Protein AF-A0A4R5L070-F1 (afdb_monomer)

Sequence (271 aa):
MNRILLLMAILFCLSATSIYAAADDVRIMELPQSDREQMQVVWSKLGTDGSALMVEFKTHSNFKTHDSRLFKYDTITGTLIFNHSNFLAATDKSRKTALKSFMEELHKSKVSESTQQSITNTLRRTSTDLSAALDPIVTDSDETYIYLALRILSPYLDVIRLILGIAAIIIVLFLVMRTVLDLVYLGLPFARELMEVRSQQNGKFRFVSSTAVNSMKESETSIGSANYKNVYVLYFRRIVLRYIILSICLGYLALDGIGQIIKWLLNTYFY

Structure (mmCIF, N/CA/C/O backbone):
data_AF-A0A4R5L070-F1
#
_entry.id   AF-A0A4R5L070-F1
#
loop_
_atom_site.group_PDB
_atom_site.id
_atom_site.type_symbol
_atom_site.label_atom_id
_atom_site.label_alt_id
_atom_site.label_comp_id
_atom_site.label_asym_id
_atom_site.label_entity_id
_atom_site.label_seq_id
_atom_site.pdbx_PDB_ins_code
_atom_site.Cartn_x
_atom_site.Cartn_y
_atom_site.Cartn_z
_atom_site.occupancy
_atom_site.B_iso_or_equiv
_atom_site.auth_seq_id
_atom_site.auth_comp_id
_atom_site.auth_asym_id
_atom_site.auth_atom_id
_atom_site.pdbx_PDB_model_num
ATOM 1 N N . MET A 1 1 ? 16.908 -52.960 -11.940 1.00 54.97 1 MET A N 1
ATOM 2 C CA . MET A 1 1 ? 16.105 -51.757 -11.623 1.00 54.97 1 MET A CA 1
ATOM 3 C C . MET A 1 1 ? 16.948 -50.495 -11.379 1.00 54.97 1 MET A C 1
ATOM 5 O O . MET A 1 1 ? 16.542 -49.438 -11.830 1.00 54.97 1 MET A O 1
ATOM 9 N N . ASN A 1 2 ? 18.156 -50.580 -10.797 1.00 51.72 2 ASN A N 1
ATOM 10 C CA . ASN A 1 2 ? 18.987 -49.392 -10.495 1.00 51.72 2 ASN A CA 1
ATOM 11 C C . ASN A 1 2 ? 19.708 -48.713 -11.679 1.00 51.72 2 ASN A C 1
ATOM 13 O O . ASN A 1 2 ? 20.140 -47.576 -11.540 1.00 51.72 2 ASN A O 1
ATOM 17 N N . ARG A 1 3 ? 19.845 -49.356 -12.849 1.00 51.00 3 ARG A N 1
ATOM 18 C CA . ARG A 1 3 ? 20.546 -48.745 -14.002 1.00 51.00 3 ARG A CA 1
ATOM 19 C C . ARG A 1 3 ? 19.678 -47.782 -14.821 1.00 51.00 3 ARG A C 1
ATOM 21 O O . ARG A 1 3 ? 20.211 -46.854 -15.411 1.00 51.00 3 ARG A O 1
ATOM 28 N N . ILE A 1 4 ? 18.356 -47.963 -14.807 1.00 61.34 4 ILE A N 1
ATOM 29 C CA . ILE A 1 4 ? 17.404 -47.084 -15.512 1.00 61.34 4 ILE A CA 1
ATOM 30 C C . ILE A 1 4 ? 17.169 -45.796 -14.710 1.00 61.34 4 ILE A C 1
ATOM 32 O O . ILE A 1 4 ? 17.095 -44.715 -15.285 1.00 61.34 4 ILE A O 1
ATOM 36 N N . LEU A 1 5 ? 17.155 -45.891 -13.376 1.00 54.78 5 LEU A N 1
ATOM 37 C CA . LEU A 1 5 ? 16.991 -44.734 -12.493 1.00 54.78 5 LEU A CA 1
ATOM 38 C C . LEU A 1 5 ? 18.209 -43.791 -12.539 1.00 54.78 5 LEU A C 1
ATOM 40 O O . LEU A 1 5 ? 18.054 -42.576 -12.475 1.00 54.78 5 LEU A O 1
ATOM 44 N N . LEU A 1 6 ? 19.413 -44.340 -12.742 1.00 54.53 6 LEU A N 1
ATOM 45 C CA . LEU A 1 6 ? 20.643 -43.555 -12.890 1.00 54.53 6 LEU A CA 1
ATOM 46 C C . LEU A 1 6 ? 20.728 -42.846 -14.256 1.00 54.53 6 LEU A C 1
ATOM 48 O O . LEU A 1 6 ? 21.224 -41.728 -14.339 1.00 54.53 6 LEU A O 1
ATOM 52 N N . LEU A 1 7 ? 20.174 -43.452 -15.313 1.00 54.41 7 LEU A N 1
ATOM 53 C CA . LEU A 1 7 ? 20.074 -42.840 -16.644 1.00 54.41 7 LEU A CA 1
ATOM 54 C C . LEU A 1 7 ? 19.018 -41.721 -16.694 1.00 54.41 7 LEU A C 1
ATOM 56 O O . LEU A 1 7 ? 19.242 -40.707 -17.349 1.00 54.41 7 LEU A O 1
ATOM 60 N N . MET A 1 8 ? 17.919 -41.850 -15.942 1.00 53.34 8 MET A N 1
ATOM 61 C CA . MET A 1 8 ? 16.927 -40.777 -15.776 1.00 53.34 8 MET A CA 1
ATOM 62 C C . MET A 1 8 ? 17.442 -39.608 -14.925 1.00 53.34 8 MET A C 1
ATOM 64 O O . MET A 1 8 ? 17.161 -38.460 -15.257 1.00 53.34 8 MET A O 1
ATOM 68 N N . ALA A 1 9 ? 18.249 -39.862 -13.889 1.00 53.16 9 ALA A N 1
ATOM 69 C CA . ALA A 1 9 ? 18.868 -38.796 -13.096 1.00 53.16 9 ALA A CA 1
ATOM 70 C C . ALA A 1 9 ? 19.907 -37.988 -13.899 1.00 53.16 9 ALA A C 1
ATOM 72 O O . ALA A 1 9 ? 20.012 -36.778 -13.729 1.00 53.16 9 ALA A O 1
ATOM 73 N N . ILE A 1 10 ? 20.630 -38.627 -14.826 1.00 51.88 10 ILE A N 1
ATOM 74 C CA . ILE A 1 10 ? 21.567 -37.929 -15.721 1.00 51.88 10 ILE A CA 1
ATOM 75 C C . ILE A 1 10 ? 20.810 -37.142 -16.803 1.00 51.88 10 ILE A C 1
ATOM 77 O O . ILE A 1 10 ? 21.205 -36.019 -17.106 1.00 51.88 10 ILE A O 1
ATOM 81 N N . LEU A 1 11 ? 19.680 -37.653 -17.317 1.00 47.50 11 LEU A N 1
ATOM 82 C CA . LEU A 1 11 ? 18.831 -36.900 -18.253 1.00 47.50 11 LEU A CA 1
ATOM 83 C C . LEU A 1 11 ? 18.167 -35.669 -17.609 1.00 47.50 11 LEU A C 1
ATOM 85 O O . LEU A 1 11 ? 17.998 -34.659 -18.285 1.00 47.50 11 LEU A O 1
ATOM 89 N N . PHE A 1 12 ? 17.837 -35.719 -16.314 1.00 44.78 12 PHE A N 1
ATOM 90 C CA . PHE A 1 12 ? 17.268 -34.573 -15.589 1.00 44.78 12 PHE A CA 1
ATOM 91 C C . PHE A 1 12 ? 18.322 -33.531 -15.168 1.00 44.78 12 PHE A C 1
ATOM 93 O O . PHE A 1 12 ? 17.986 -32.375 -14.933 1.00 44.78 12 PHE A O 1
ATOM 100 N N . CYS A 1 13 ? 19.605 -33.905 -15.129 1.00 39.28 13 CYS A N 1
ATOM 101 C CA . CYS A 1 13 ? 20.719 -32.975 -14.902 1.00 39.28 13 CYS A CA 1
ATOM 102 C C . CYS A 1 13 ? 21.256 -32.332 -16.196 1.00 39.28 13 CYS A C 1
ATOM 104 O O . CYS A 1 13 ? 22.044 -31.390 -16.126 1.00 39.28 13 CYS A O 1
ATOM 106 N N . LEU A 1 14 ? 20.828 -32.801 -17.374 1.00 39.62 14 LEU A N 1
ATOM 107 C CA . LEU A 1 14 ? 21.235 -32.261 -18.679 1.00 39.62 14 LEU A CA 1
ATOM 108 C C . LEU A 1 14 ? 20.336 -31.123 -19.196 1.00 39.62 14 LEU A C 1
ATOM 110 O O . LEU A 1 14 ? 20.663 -30.522 -20.213 1.00 39.62 14 LEU A O 1
ATOM 114 N N . SER A 1 15 ? 19.266 -30.747 -18.484 1.00 41.50 15 SER A N 1
ATOM 115 C CA . SER A 1 15 ? 18.486 -29.532 -18.785 1.00 41.50 15 SER A CA 1
ATOM 116 C C . SER A 1 15 ? 19.003 -28.270 -18.078 1.00 41.50 15 SER A C 1
ATOM 118 O O . SER A 1 15 ? 18.328 -27.245 -18.084 1.00 41.50 15 SER A O 1
ATOM 120 N N . ALA A 1 16 ? 20.189 -28.324 -17.464 1.00 44.28 16 ALA A N 1
ATOM 121 C CA . ALA A 1 16 ? 20.792 -27.194 -16.753 1.00 44.28 16 ALA A CA 1
ATOM 122 C C . ALA A 1 16 ? 22.202 -26.843 -17.251 1.00 44.28 16 ALA A C 1
ATOM 124 O O . ALA A 1 16 ? 22.995 -26.253 -16.519 1.00 44.28 16 ALA A O 1
ATOM 125 N N . THR A 1 17 ? 22.531 -27.144 -18.510 1.00 37.78 17 THR A N 1
ATOM 126 C CA . THR A 1 17 ? 23.643 -26.449 -19.162 1.00 37.78 17 THR A CA 1
ATOM 127 C C . THR A 1 17 ? 23.147 -25.078 -19.606 1.00 37.78 17 THR A C 1
ATOM 129 O O . THR A 1 17 ? 22.732 -24.894 -20.749 1.00 37.78 17 THR A O 1
ATOM 132 N N . SER A 1 18 ? 23.203 -24.093 -18.707 1.00 39.50 18 SER A N 1
ATOM 133 C CA . SER A 1 18 ? 23.413 -22.714 -19.138 1.00 39.50 18 SER A CA 1
ATOM 134 C C . SER A 1 18 ? 24.776 -22.693 -19.819 1.00 39.50 18 SER A C 1
ATOM 136 O O . SER A 1 18 ? 25.822 -22.598 -19.174 1.00 39.50 18 SER A O 1
ATOM 138 N N . ILE A 1 19 ? 24.753 -22.904 -21.129 1.00 33.62 19 ILE A N 1
ATOM 139 C CA . ILE A 1 19 ? 25.879 -22.679 -22.013 1.00 33.62 19 ILE A CA 1
ATOM 140 C C . ILE A 1 19 ? 26.278 -21.215 -21.790 1.00 33.62 19 ILE A C 1
ATOM 142 O O . ILE A 1 19 ? 25.599 -20.301 -22.246 1.00 33.62 19 ILE A O 1
ATOM 146 N N . TYR A 1 20 ? 27.361 -20.988 -21.047 1.00 44.00 20 TYR A N 1
ATOM 147 C CA . TYR A 1 20 ? 28.117 -19.743 -21.126 1.00 44.00 20 TYR A CA 1
ATOM 148 C C . TYR A 1 20 ? 28.792 -19.736 -22.504 1.00 44.00 20 TYR A C 1
ATOM 150 O O . TYR A 1 20 ? 29.952 -20.110 -22.656 1.00 44.00 20 TYR A O 1
ATOM 158 N N . ALA A 1 21 ? 28.020 -19.379 -23.526 1.00 30.34 21 ALA A N 1
ATOM 159 C CA . ALA A 1 21 ? 28.510 -18.985 -24.836 1.00 30.34 21 ALA A CA 1
ATOM 160 C C . ALA A 1 21 ? 28.339 -17.471 -24.952 1.00 30.34 21 ALA A C 1
ATOM 162 O O . ALA A 1 21 ? 27.346 -16.946 -24.468 1.00 30.34 21 ALA A O 1
ATOM 163 N N . ALA A 1 22 ? 29.362 -16.835 -25.531 1.00 29.50 22 ALA A N 1
ATOM 164 C CA . ALA A 1 22 ? 29.450 -15.491 -26.110 1.00 29.50 22 ALA A CA 1
ATOM 165 C C . ALA A 1 22 ? 28.474 -14.416 -25.598 1.00 29.50 22 ALA A C 1
ATOM 167 O O . ALA A 1 22 ? 27.268 -14.586 -25.651 1.00 29.50 22 ALA A O 1
ATOM 168 N N . ALA A 1 23 ? 29.016 -13.265 -25.186 1.00 38.28 23 ALA A N 1
ATOM 169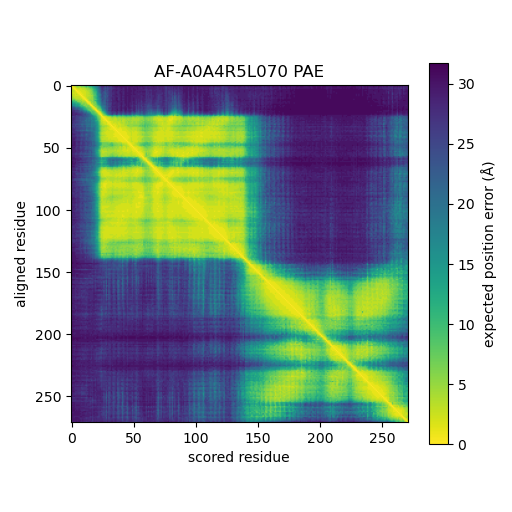 C CA . ALA A 1 23 ? 28.278 -12.053 -24.834 1.00 38.28 23 ALA A CA 1
ATOM 170 C C . ALA A 1 23 ? 27.136 -11.749 -25.824 1.00 38.28 23 ALA A C 1
ATOM 172 O O . ALA A 1 23 ? 27.344 -11.091 -26.841 1.00 38.28 23 ALA A O 1
ATOM 173 N N . ASP A 1 24 ? 25.943 -12.255 -25.514 1.00 46.72 24 ASP A N 1
ATOM 174 C CA . ASP A 1 24 ? 24.763 -12.067 -26.337 1.00 46.72 24 ASP A CA 1
ATOM 175 C C . ASP A 1 24 ? 24.180 -10.705 -25.972 1.00 46.72 24 ASP A C 1
ATOM 177 O O . ASP A 1 24 ? 23.739 -10.446 -24.846 1.00 46.72 24 ASP A O 1
ATOM 181 N N . ASP A 1 25 ? 24.262 -9.806 -26.939 1.00 73.31 25 ASP A N 1
ATOM 182 C CA . ASP A 1 25 ? 23.894 -8.399 -26.852 1.00 73.31 25 ASP A CA 1
ATOM 183 C C . ASP A 1 25 ? 22.371 -8.157 -26.766 1.00 73.31 25 ASP A C 1
ATOM 185 O O . ASP A 1 25 ? 21.861 -7.036 -26.710 1.00 73.31 25 ASP A O 1
ATOM 189 N N . VAL A 1 26 ? 21.614 -9.245 -26.744 1.00 79.19 26 VAL A N 1
ATOM 190 C CA . VAL A 1 26 ? 20.166 -9.253 -26.825 1.00 79.19 26 VAL A CA 1
ATOM 191 C C . VAL A 1 26 ? 19.605 -9.923 -25.574 1.00 79.19 26 VAL A C 1
ATOM 193 O O . VAL A 1 26 ? 20.075 -10.968 -25.126 1.00 79.19 26 VAL A O 1
ATOM 196 N N . ARG A 1 27 ? 18.590 -9.303 -24.968 1.00 86.25 27 ARG A N 1
ATOM 197 C CA . ARG A 1 27 ? 17.878 -9.840 -23.803 1.00 86.25 27 ARG A CA 1
ATOM 198 C C . ARG A 1 27 ? 16.489 -10.289 -24.216 1.00 86.25 27 ARG A C 1
ATOM 200 O O . ARG A 1 27 ? 15.688 -9.474 -24.661 1.00 86.25 27 ARG A O 1
ATOM 207 N N . ILE A 1 28 ? 16.211 -11.575 -24.045 1.00 85.75 28 ILE A N 1
ATOM 208 C CA . ILE A 1 28 ? 14.925 -12.191 -24.373 1.00 85.75 28 ILE A CA 1
ATOM 209 C C . ILE A 1 28 ? 14.108 -12.326 -23.086 1.00 85.75 28 ILE A C 1
ATOM 211 O O . ILE A 1 28 ? 14.605 -12.808 -22.071 1.00 85.75 28 ILE A O 1
ATOM 215 N N . MET A 1 29 ? 12.860 -11.877 -23.131 1.00 87.94 29 MET A N 1
ATOM 216 C CA . MET A 1 29 ? 11.886 -11.944 -22.048 1.00 87.94 29 MET A CA 1
ATOM 217 C C . MET A 1 29 ? 10.678 -12.743 -22.536 1.00 87.94 29 MET A C 1
ATOM 219 O O . MET A 1 29 ? 9.961 -12.313 -23.441 1.00 87.94 29 MET A O 1
ATOM 223 N N . GLU A 1 30 ? 10.454 -13.913 -21.943 1.00 86.31 30 GLU A N 1
ATOM 224 C CA . GLU A 1 30 ? 9.282 -14.735 -22.239 1.00 86.31 30 GLU A CA 1
ATOM 225 C C . GLU A 1 30 ? 8.060 -14.208 -21.491 1.00 86.31 30 GLU A C 1
ATOM 227 O O . GLU A 1 30 ? 8.103 -13.997 -20.276 1.00 86.31 30 GLU A O 1
ATOM 232 N N . LEU A 1 31 ? 6.960 -13.998 -22.215 1.00 87.25 31 LEU A N 1
ATOM 233 C CA . LEU A 1 31 ? 5.717 -13.526 -21.618 1.00 87.25 31 LEU A CA 1
ATOM 234 C C . LEU A 1 31 ? 4.778 -14.697 -21.299 1.00 87.25 31 LEU A C 1
ATOM 236 O O . LEU A 1 31 ? 4.622 -15.609 -22.132 1.00 87.25 31 LEU A O 1
ATOM 240 N N . PRO A 1 32 ? 4.090 -14.657 -20.140 1.00 86.31 32 PRO A N 1
ATOM 241 C CA . PRO A 1 32 ? 3.017 -15.593 -19.830 1.00 86.31 32 PRO A CA 1
ATOM 242 C C . PRO A 1 32 ? 1.971 -15.611 -20.944 1.00 86.31 32 PRO A C 1
ATOM 244 O O . PRO A 1 32 ? 1.641 -14.566 -21.503 1.00 86.31 32 PRO A O 1
ATOM 247 N N . GLN A 1 33 ? 1.415 -16.787 -21.251 1.00 84.69 33 GLN A N 1
ATOM 248 C CA . GLN A 1 33 ? 0.408 -16.927 -22.313 1.00 84.69 33 GLN A CA 1
ATOM 249 C C . GLN A 1 33 ? -0.785 -15.978 -22.133 1.00 84.69 33 GLN A C 1
ATOM 251 O O . GLN A 1 33 ? -1.263 -15.425 -23.118 1.00 84.69 33 GLN A O 1
ATOM 256 N N . SER A 1 34 ? -1.198 -15.730 -20.886 1.00 85.44 34 SER A N 1
ATOM 257 C CA . SER A 1 34 ? -2.294 -14.820 -20.535 1.00 85.44 34 SER A CA 1
ATOM 258 C C . SER A 1 34 ? -2.072 -13.367 -20.964 1.00 85.44 34 SER A C 1
ATOM 260 O O . SER A 1 34 ? -3.043 -12.648 -21.168 1.00 85.44 34 SER A O 1
ATOM 262 N N . ASP A 1 35 ? -0.819 -12.930 -21.109 1.00 88.12 35 ASP A N 1
ATOM 263 C CA . ASP A 1 35 ? -0.477 -11.532 -21.396 1.00 88.12 35 ASP A CA 1
ATOM 264 C C . ASP A 1 35 ? -0.078 -11.288 -22.855 1.00 88.12 35 ASP A C 1
ATOM 266 O O . ASP A 1 35 ? 0.126 -10.141 -23.253 1.00 88.12 35 ASP A O 1
ATOM 270 N N . ARG A 1 36 ? 0.024 -12.340 -23.678 1.00 89.62 36 ARG A N 1
ATOM 271 C CA . ARG A 1 36 ? 0.497 -12.228 -25.070 1.00 89.62 36 ARG A CA 1
ATOM 272 C C . ARG A 1 36 ? -0.430 -11.378 -25.931 1.00 89.62 36 ARG A C 1
ATOM 274 O O . ARG A 1 36 ? 0.044 -10.504 -26.648 1.00 89.62 36 ARG A O 1
ATOM 281 N N . GLU A 1 37 ? -1.741 -11.569 -25.808 1.00 88.06 37 GLU A N 1
ATOM 282 C CA . GLU A 1 37 ? -2.729 -10.773 -26.548 1.00 88.06 37 GLU A CA 1
ATOM 283 C C . GLU A 1 37 ? -2.660 -9.291 -26.162 1.00 88.06 37 GLU A C 1
ATOM 285 O O . GLU A 1 37 ? -2.673 -8.412 -27.021 1.00 88.06 37 GLU A O 1
ATOM 290 N N . GLN A 1 38 ? -2.513 -8.997 -24.867 1.00 89.38 38 GLN A N 1
ATOM 291 C CA . GLN A 1 38 ? -2.398 -7.617 -24.391 1.00 89.38 38 GLN A CA 1
ATOM 292 C C . GLN A 1 38 ? -1.063 -6.987 -24.803 1.00 89.38 38 GLN A C 1
ATOM 294 O O . GLN A 1 38 ? -1.029 -5.817 -25.178 1.00 89.38 38 GLN A O 1
ATOM 299 N N . MET A 1 39 ? 0.025 -7.761 -24.827 1.00 90.81 39 MET A N 1
ATOM 300 C CA . MET A 1 39 ? 1.307 -7.293 -25.353 1.00 90.81 39 MET A CA 1
ATOM 301 C C . MET A 1 39 ? 1.253 -7.041 -26.862 1.00 90.81 39 MET A C 1
ATOM 303 O O . MET A 1 39 ? 1.860 -6.092 -27.349 1.00 90.81 39 MET A O 1
ATOM 307 N N . GLN A 1 40 ? 0.499 -7.837 -27.618 1.00 90.06 40 GLN A N 1
ATOM 308 C CA . GLN A 1 40 ? 0.287 -7.573 -29.039 1.00 90.06 40 GLN A CA 1
ATOM 309 C C . GLN A 1 40 ? -0.437 -6.237 -29.254 1.00 90.06 40 GLN A C 1
ATOM 311 O O . GLN A 1 40 ? -0.089 -5.488 -30.169 1.00 90.06 40 GLN A O 1
ATOM 316 N N . VAL A 1 41 ? -1.388 -5.893 -28.378 1.00 89.38 41 VAL A N 1
ATOM 317 C CA . VAL A 1 41 ? -2.029 -4.570 -28.383 1.00 89.38 41 VAL A CA 1
ATOM 318 C C . VAL A 1 41 ? -1.011 -3.468 -28.082 1.00 89.38 41 VAL A C 1
ATOM 320 O O . VAL A 1 41 ? -0.974 -2.488 -28.824 1.00 89.38 41 VAL A O 1
ATOM 323 N N . VAL A 1 42 ? -0.149 -3.630 -27.070 1.00 89.50 42 VAL A N 1
ATOM 324 C CA . VAL A 1 42 ? 0.962 -2.691 -26.791 1.00 89.50 42 VAL A CA 1
ATOM 325 C C . VAL A 1 42 ? 1.821 -2.498 -28.035 1.00 89.50 42 VAL A C 1
ATOM 327 O O . VAL A 1 42 ? 2.052 -1.373 -28.468 1.00 89.50 42 VAL A O 1
ATOM 330 N N . TRP A 1 43 ? 2.234 -3.602 -28.656 1.00 91.12 43 TRP A N 1
ATOM 331 C CA . TRP A 1 43 ? 3.075 -3.586 -29.845 1.00 91.12 43 TRP A CA 1
ATOM 332 C C . TRP A 1 43 ? 2.421 -2.838 -31.011 1.00 91.12 43 TRP A C 1
ATOM 334 O O . TRP A 1 43 ? 3.070 -2.020 -31.657 1.00 91.12 43 TRP A O 1
ATOM 344 N N . SER A 1 44 ? 1.119 -3.044 -31.234 1.00 89.25 44 SER A N 1
ATOM 345 C CA . SER A 1 44 ? 0.370 -2.372 -32.305 1.00 89.25 44 SER A CA 1
ATOM 346 C C . SER A 1 44 ? 0.282 -0.849 -32.143 1.00 89.25 44 SER A C 1
ATOM 348 O O . SER A 1 44 ? 0.163 -0.128 -33.133 1.00 89.25 44 SER A O 1
ATOM 350 N N . LYS A 1 45 ? 0.370 -0.343 -30.906 1.00 89.12 45 LYS A N 1
ATOM 351 C CA . LYS A 1 45 ? 0.330 1.095 -30.609 1.00 89.12 45 LYS A CA 1
ATOM 352 C C . LYS A 1 45 ? 1.683 1.784 -30.774 1.00 89.12 45 LYS A C 1
ATOM 354 O O . LYS A 1 45 ? 1.734 3.006 -30.863 1.00 89.12 45 LYS A O 1
ATOM 359 N N . LEU A 1 46 ? 2.772 1.022 -30.890 1.00 88.62 46 LEU A N 1
ATOM 360 C CA . LEU A 1 46 ? 4.138 1.538 -31.043 1.00 88.62 46 LEU A CA 1
ATOM 361 C C . LEU A 1 46 ? 4.518 1.802 -32.512 1.00 88.62 46 LEU A C 1
ATOM 363 O O . LEU A 1 46 ? 5.697 1.831 -32.874 1.00 88.62 46 LEU A O 1
ATOM 367 N N . GLY A 1 47 ? 3.511 2.036 -33.356 1.00 83.44 47 GLY A N 1
ATOM 368 C CA . GLY A 1 47 ? 3.649 2.263 -34.791 1.00 83.44 47 GLY A CA 1
ATOM 369 C C . GLY A 1 47 ? 3.772 0.971 -35.599 1.00 83.44 47 GLY A C 1
ATOM 370 O O . GLY A 1 47 ? 3.886 -0.126 -35.049 1.00 83.44 47 GLY A O 1
ATOM 371 N N . THR A 1 48 ? 3.747 1.101 -36.927 1.00 80.56 48 THR A N 1
ATOM 372 C CA . THR A 1 48 ? 3.878 -0.036 -37.849 1.00 80.56 48 THR A CA 1
ATOM 373 C C . THR A 1 48 ? 5.200 -0.751 -37.588 1.00 80.56 48 THR A C 1
ATOM 375 O O . THR A 1 48 ? 6.265 -0.142 -37.679 1.00 80.56 48 THR A O 1
ATOM 378 N N . ASP A 1 49 ? 5.123 -2.024 -37.204 1.00 76.75 49 ASP A N 1
ATOM 379 C CA . ASP A 1 49 ? 6.269 -2.849 -36.809 1.00 76.75 49 ASP A CA 1
ATOM 380 C C . ASP A 1 49 ? 7.170 -2.224 -35.724 1.00 76.75 49 ASP A C 1
ATOM 382 O O . ASP A 1 49 ? 8.376 -2.474 -35.681 1.00 76.75 49 ASP A O 1
ATOM 386 N N . GLY A 1 50 ? 6.615 -1.423 -34.811 1.00 80.75 50 GLY A N 1
ATOM 387 C CA . GLY A 1 50 ? 7.390 -0.830 -33.717 1.00 80.75 50 GLY A CA 1
ATOM 388 C C . GLY A 1 50 ? 8.286 0.331 -34.158 1.00 80.75 50 GLY A C 1
ATOM 389 O O . GLY A 1 50 ? 9.354 0.540 -33.579 1.00 80.75 50 GLY A O 1
ATOM 390 N N . SER A 1 51 ? 7.888 1.088 -35.184 1.00 85.06 51 SER A N 1
ATOM 391 C CA . SER A 1 51 ? 8.630 2.257 -35.677 1.00 85.06 51 SER A CA 1
ATOM 392 C C . SER A 1 51 ? 8.922 3.305 -34.592 1.00 85.06 51 SER A C 1
ATOM 394 O O . SER A 1 51 ? 9.957 3.965 -34.646 1.00 85.06 51 SER A O 1
ATOM 396 N N . ALA A 1 52 ? 8.065 3.435 -33.570 1.00 84.25 52 ALA A N 1
ATOM 397 C CA . ALA A 1 52 ? 8.286 4.338 -32.433 1.00 84.25 52 ALA A CA 1
ATOM 398 C C . ALA A 1 52 ? 9.480 3.930 -31.547 1.00 84.25 52 ALA A C 1
ATOM 400 O O . ALA A 1 52 ? 9.923 4.698 -30.697 1.00 84.25 52 ALA A O 1
ATOM 401 N N . LEU A 1 53 ? 10.005 2.718 -31.740 1.00 91.00 53 LEU A N 1
ATOM 402 C CA . LEU A 1 53 ? 11.115 2.157 -30.975 1.00 91.00 53 LEU A CA 1
ATOM 403 C C . LEU A 1 53 ? 12.450 2.247 -31.713 1.00 91.00 53 LEU A C 1
ATOM 405 O O . LEU A 1 53 ? 13.462 1.781 -31.186 1.00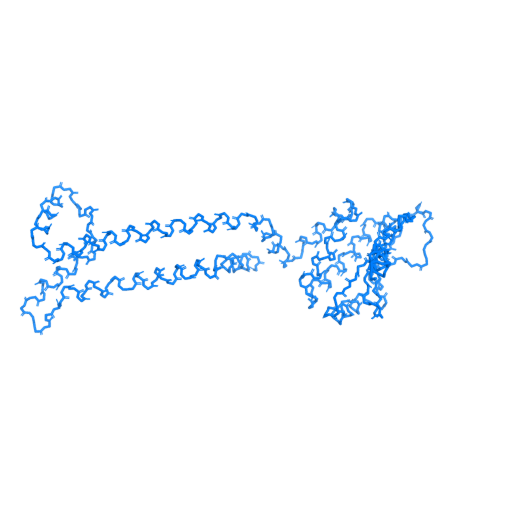 91.00 53 LEU A O 1
ATOM 409 N N . MET A 1 54 ? 12.463 2.792 -32.931 1.00 89.12 54 MET A N 1
ATOM 410 C CA . MET A 1 54 ? 13.688 3.008 -33.694 1.00 89.12 54 MET A CA 1
ATOM 411 C C . MET A 1 54 ? 14.559 4.056 -33.005 1.00 89.12 54 MET A C 1
ATOM 413 O O . MET A 1 54 ? 14.069 5.110 -32.598 1.00 89.12 54 MET A O 1
ATOM 417 N N . VAL A 1 55 ? 15.858 3.772 -32.898 1.00 89.12 55 VAL A N 1
ATOM 418 C CA . VAL A 1 55 ? 16.814 4.689 -32.273 1.00 89.12 55 VAL A CA 1
ATOM 419 C C . VAL A 1 55 ? 17.782 5.300 -33.278 1.00 89.12 55 VAL A C 1
ATOM 421 O O . VAL A 1 55 ? 18.200 4.671 -34.250 1.00 89.12 55 VAL A O 1
ATOM 424 N N . GLU A 1 56 ? 18.167 6.540 -33.009 1.00 88.00 56 GLU A N 1
ATOM 425 C CA . GLU A 1 56 ? 19.228 7.254 -33.706 1.00 88.00 56 GLU A CA 1
ATOM 426 C C . GLU A 1 56 ? 20.568 6.938 -33.043 1.00 88.00 56 GLU A C 1
ATOM 428 O O . GLU A 1 56 ? 20.733 7.129 -31.834 1.00 88.00 56 GLU A O 1
ATOM 433 N N . PHE A 1 57 ? 21.543 6.483 -33.827 1.00 87.62 57 PHE A N 1
ATOM 434 C CA . PHE A 1 57 ? 22.874 6.149 -33.329 1.00 87.62 57 PHE A CA 1
ATOM 435 C C . PHE A 1 57 ? 23.798 7.367 -33.238 1.00 87.62 57 PHE A C 1
ATOM 437 O O . PHE A 1 57 ? 23.683 8.329 -33.996 1.00 87.62 57 PHE A O 1
ATOM 444 N N . LYS A 1 58 ? 24.754 7.324 -32.304 1.00 85.31 58 LYS A N 1
ATOM 445 C CA . LYS A 1 58 ? 25.809 8.340 -32.176 1.00 85.31 58 LYS A CA 1
ATOM 446 C C . LYS A 1 58 ? 26.659 8.368 -33.456 1.00 85.31 58 LYS A C 1
ATOM 448 O O . LYS A 1 58 ? 27.036 7.314 -33.964 1.00 85.31 58 LYS A O 1
ATOM 453 N N . THR A 1 59 ? 27.045 9.560 -33.915 1.00 71.44 59 THR A N 1
ATOM 454 C CA . THR A 1 59 ? 27.741 9.820 -35.197 1.00 71.44 59 THR A CA 1
ATOM 455 C C . THR A 1 59 ? 29.051 9.038 -35.404 1.00 71.44 59 THR A C 1
ATOM 457 O O . THR A 1 59 ? 29.465 8.840 -36.538 1.00 71.44 59 THR A O 1
ATOM 460 N N . HIS A 1 60 ? 29.689 8.559 -34.329 1.00 61.53 60 HIS A N 1
ATOM 461 C CA . HIS A 1 60 ? 30.944 7.784 -34.361 1.00 61.53 60 HIS A CA 1
ATOM 462 C C . HIS A 1 60 ? 30.775 6.321 -33.924 1.00 61.53 60 HIS A C 1
ATOM 464 O O . HIS A 1 60 ? 31.749 5.642 -33.603 1.00 61.53 60 HIS A O 1
ATOM 470 N N . SER A 1 61 ? 29.542 5.825 -33.842 1.00 60.34 61 SER A N 1
ATOM 471 C CA . SER A 1 61 ? 29.320 4.413 -33.555 1.00 60.34 61 SER A CA 1
ATOM 472 C C . SER A 1 61 ? 29.662 3.594 -34.805 1.00 60.34 61 SER A C 1
ATOM 474 O O . SER A 1 61 ? 29.044 3.746 -35.852 1.00 60.34 61 SER A O 1
ATOM 476 N N . ASN A 1 62 ? 30.639 2.688 -34.712 1.00 61.38 62 ASN A N 1
ATOM 477 C CA . ASN A 1 62 ? 30.936 1.702 -35.767 1.00 61.38 62 ASN A CA 1
ATOM 478 C C . ASN A 1 62 ? 29.851 0.605 -35.850 1.00 61.38 62 ASN A C 1
ATOM 480 O O . ASN A 1 62 ? 30.127 -0.544 -36.193 1.00 61.38 62 ASN A O 1
ATOM 484 N N . PHE A 1 63 ? 28.619 0.940 -35.472 1.00 63.50 63 PHE A N 1
ATOM 485 C CA . PHE A 1 63 ? 27.547 0.002 -35.215 1.00 63.50 63 PHE A CA 1
ATOM 486 C C . PHE A 1 63 ? 26.708 -0.175 -36.481 1.00 63.50 63 PHE A C 1
ATOM 488 O O . PHE A 1 63 ? 25.995 0.732 -36.907 1.00 63.50 63 PHE A O 1
ATOM 495 N N . LYS A 1 64 ? 26.824 -1.345 -37.115 1.00 59.16 64 LYS A N 1
ATOM 496 C CA . LYS A 1 64 ? 26.045 -1.714 -38.301 1.00 59.16 64 LYS A CA 1
ATOM 497 C C . LYS A 1 64 ? 24.987 -2.730 -37.898 1.00 59.16 64 LYS A C 1
ATOM 499 O O . LYS A 1 64 ? 25.270 -3.920 -37.823 1.00 59.16 64 LYS A O 1
ATOM 504 N N . THR A 1 65 ? 23.771 -2.258 -37.658 1.00 68.19 65 THR A N 1
ATOM 505 C CA . THR A 1 65 ? 22.588 -3.117 -37.554 1.00 68.19 65 THR A CA 1
ATOM 506 C C . THR A 1 65 ? 21.606 -2.752 -38.660 1.00 68.19 65 THR A C 1
ATOM 508 O O . THR A 1 65 ? 21.420 -1.575 -38.963 1.00 68.19 65 THR A O 1
ATOM 511 N N . HIS A 1 66 ? 20.968 -3.758 -39.258 1.00 68.94 66 HIS A N 1
ATOM 512 C CA . HIS A 1 66 ? 19.833 -3.544 -40.159 1.00 68.94 66 HIS A CA 1
ATOM 513 C C . HIS A 1 66 ? 18.561 -3.143 -39.400 1.00 68.94 66 HIS A C 1
ATOM 515 O O . HIS A 1 66 ? 17.612 -2.662 -40.010 1.00 68.94 66 HIS A O 1
ATOM 521 N N . ASP A 1 67 ? 18.543 -3.326 -38.077 1.00 81.56 67 ASP A N 1
ATOM 522 C CA . ASP A 1 67 ? 17.390 -3.047 -37.236 1.00 81.56 67 ASP A CA 1
ATOM 523 C C . ASP A 1 67 ? 17.789 -2.202 -36.026 1.00 81.56 67 ASP A C 1
ATOM 525 O O . ASP A 1 67 ? 18.440 -2.683 -35.091 1.00 81.56 67 ASP A O 1
ATOM 529 N N . SER A 1 68 ? 17.393 -0.931 -36.061 1.00 87.25 68 SER A N 1
ATOM 530 C CA . SER A 1 68 ? 17.664 0.047 -35.010 1.00 87.25 68 SER A CA 1
ATOM 531 C C . SER A 1 68 ? 16.622 0.048 -33.892 1.00 87.25 68 SER A C 1
ATOM 533 O O . SER A 1 68 ? 16.641 0.935 -33.043 1.00 87.25 68 SER A O 1
ATOM 535 N N . ARG A 1 69 ? 15.689 -0.908 -33.843 1.00 90.38 69 ARG A N 1
ATOM 536 C CA . ARG A 1 69 ? 14.671 -0.924 -32.785 1.00 90.38 69 ARG A CA 1
ATOM 537 C C . ARG A 1 69 ? 15.269 -1.293 -31.432 1.00 90.38 69 ARG A C 1
ATOM 539 O O . ARG A 1 69 ? 16.070 -2.225 -31.319 1.00 90.38 69 ARG A O 1
ATOM 546 N N . LEU A 1 70 ? 14.850 -0.586 -30.387 1.00 89.94 70 LEU A N 1
ATOM 547 C CA . LEU A 1 70 ? 15.258 -0.870 -29.012 1.00 89.94 70 LEU A CA 1
ATOM 548 C C . LEU A 1 70 ? 14.611 -2.153 -28.477 1.00 89.94 70 LEU A C 1
ATOM 550 O O . LEU A 1 70 ? 15.278 -2.968 -27.840 1.00 89.94 70 LEU A O 1
ATOM 554 N N . PHE A 1 71 ? 13.332 -2.344 -28.797 1.00 92.00 71 PHE A N 1
ATOM 555 C CA . PHE A 1 71 ? 12.565 -3.539 -28.472 1.00 92.00 71 PHE A CA 1
ATOM 556 C C . PHE A 1 71 ? 12.015 -4.182 -29.744 1.00 92.00 71 PHE A C 1
ATOM 558 O O . PHE A 1 71 ? 11.704 -3.484 -30.708 1.00 92.00 71 PHE A O 1
ATOM 565 N N . LYS A 1 72 ? 11.865 -5.50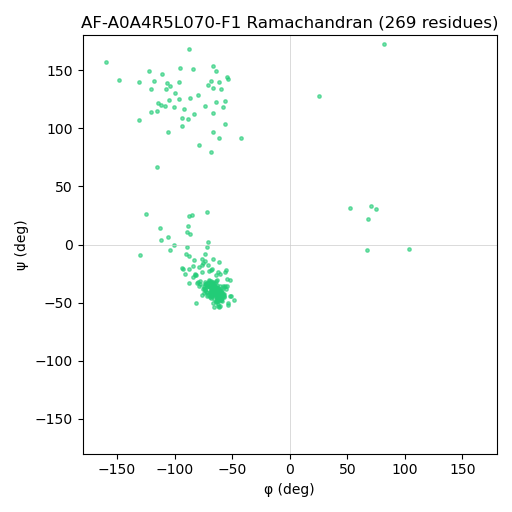5 -29.737 1.00 91.38 72 LYS A N 1
ATOM 566 C CA . LYS A 1 72 ? 11.108 -6.264 -30.735 1.00 91.38 72 LYS A CA 1
ATOM 567 C C . LYS A 1 72 ? 10.164 -7.210 -30.021 1.00 91.38 72 LYS A C 1
ATOM 569 O O . LYS A 1 72 ? 10.555 -7.817 -29.029 1.00 91.38 72 LYS A O 1
ATOM 574 N N . TYR A 1 73 ? 8.953 -7.354 -30.532 1.00 90.00 73 TYR A N 1
ATOM 575 C CA . TYR A 1 73 ? 8.020 -8.352 -30.037 1.00 90.00 73 TYR A CA 1
ATOM 576 C C . TYR A 1 73 ? 7.794 -9.420 -31.101 1.00 90.00 73 TYR A C 1
ATOM 578 O O . TYR A 1 73 ? 7.348 -9.118 -32.208 1.00 90.00 73 TYR A O 1
ATOM 586 N N . ASP A 1 74 ? 8.117 -10.665 -30.766 1.00 87.81 74 ASP A N 1
ATOM 587 C CA . ASP A 1 74 ? 7.759 -11.815 -31.582 1.00 87.81 74 ASP A CA 1
ATOM 588 C C . ASP A 1 74 ? 6.374 -12.315 -31.160 1.00 87.81 74 ASP A C 1
ATOM 590 O O . ASP A 1 74 ? 6.188 -12.907 -30.095 1.00 87.81 74 ASP A O 1
ATOM 594 N N . THR A 1 75 ? 5.394 -12.065 -32.028 1.00 81.19 75 THR A N 1
ATOM 595 C CA . THR A 1 75 ? 3.990 -12.448 -31.830 1.00 81.19 75 THR A CA 1
ATOM 596 C C . THR A 1 75 ? 3.768 -13.962 -31.872 1.00 81.19 75 THR A C 1
ATOM 598 O O . THR A 1 75 ? 2.791 -14.443 -31.302 1.00 81.19 75 THR A O 1
ATOM 601 N N . ILE A 1 76 ? 4.672 -14.724 -32.499 1.00 80.75 76 ILE A N 1
ATOM 602 C CA . ILE A 1 76 ? 4.563 -16.180 -32.646 1.00 80.75 76 ILE A CA 1
ATOM 603 C C . ILE A 1 76 ? 5.038 -16.862 -31.364 1.00 80.75 76 ILE A C 1
ATOM 605 O O . ILE A 1 76 ? 4.344 -17.711 -30.802 1.00 80.75 76 ILE A O 1
ATOM 609 N N . THR A 1 77 ? 6.218 -16.479 -30.877 1.00 81.50 77 THR A N 1
ATOM 610 C CA . THR A 1 77 ? 6.789 -17.064 -29.655 1.00 81.50 77 THR A CA 1
ATOM 611 C C . THR A 1 77 ? 6.267 -16.394 -28.383 1.00 81.50 77 THR A C 1
ATOM 613 O O . THR A 1 77 ? 6.313 -16.986 -27.303 1.00 81.50 77 THR A O 1
ATOM 616 N N . GLY A 1 78 ? 5.707 -15.186 -28.496 1.00 85.19 78 GLY A N 1
ATOM 617 C CA . GLY A 1 78 ? 5.303 -14.370 -27.356 1.00 85.19 78 GLY A CA 1
ATOM 618 C C . GLY A 1 78 ? 6.505 -13.824 -26.588 1.00 85.19 78 GLY A C 1
ATOM 619 O O . GLY A 1 78 ? 6.432 -13.703 -25.364 1.00 85.19 78 GLY A O 1
ATOM 620 N N . THR A 1 79 ? 7.609 -13.534 -27.282 1.00 89.31 79 THR A N 1
ATOM 621 C CA . THR A 1 79 ? 8.852 -13.070 -26.657 1.00 89.31 79 THR A CA 1
ATOM 622 C C . THR A 1 79 ? 9.103 -11.594 -26.928 1.00 89.31 79 THR A C 1
ATOM 624 O O . THR A 1 79 ? 8.972 -11.101 -28.049 1.00 89.31 79 THR A O 1
ATOM 627 N N . LEU A 1 80 ? 9.461 -10.871 -25.870 1.00 91.06 80 LEU A N 1
ATOM 628 C CA . LEU A 1 80 ? 9.929 -9.497 -25.945 1.00 91.06 80 LEU A CA 1
ATOM 629 C C . LEU A 1 80 ? 11.456 -9.499 -25.945 1.00 91.06 80 LEU A C 1
ATOM 631 O O . LEU A 1 80 ? 12.095 -10.033 -25.044 1.00 91.06 80 LEU A O 1
ATOM 635 N N . ILE A 1 81 ? 12.041 -8.873 -26.951 1.00 91.12 81 ILE A N 1
ATOM 636 C CA . ILE A 1 81 ? 13.473 -8.859 -27.205 1.00 91.12 81 ILE A CA 1
ATOM 637 C C . ILE A 1 81 ? 13.976 -7.429 -27.024 1.00 91.12 81 ILE A C 1
ATOM 639 O O . ILE A 1 81 ? 13.516 -6.524 -27.713 1.00 91.12 81 ILE A O 1
ATOM 643 N N . PHE A 1 82 ? 14.928 -7.217 -26.121 1.00 91.44 82 PHE A N 1
ATOM 644 C CA . PHE A 1 82 ? 15.600 -5.938 -25.898 1.00 91.44 82 PHE A CA 1
ATOM 645 C C . PHE A 1 82 ? 17.015 -5.964 -26.487 1.00 91.44 82 PHE A C 1
ATOM 647 O O . PHE A 1 82 ? 17.817 -6.829 -26.136 1.00 91.44 82 PHE A O 1
ATOM 654 N N . ASN A 1 83 ? 17.329 -5.007 -27.363 1.00 90.00 83 ASN A N 1
ATOM 655 C CA . ASN A 1 83 ? 18.636 -4.901 -28.018 1.00 90.00 83 ASN A CA 1
ATOM 656 C C . ASN A 1 83 ? 19.547 -3.961 -27.216 1.00 90.00 83 ASN A C 1
ATOM 658 O O . ASN A 1 83 ? 19.418 -2.734 -27.291 1.00 90.00 83 ASN A O 1
ATOM 662 N N . HIS A 1 84 ? 20.477 -4.524 -26.444 1.00 87.50 84 HIS A N 1
ATOM 663 C CA . HIS A 1 84 ? 21.305 -3.748 -25.527 1.00 87.50 84 HIS A CA 1
ATOM 664 C C . HIS A 1 84 ? 22.372 -2.915 -26.253 1.00 87.50 84 HIS A C 1
ATOM 666 O O . HIS A 1 84 ? 22.556 -1.754 -25.886 1.00 87.50 84 HIS A O 1
ATOM 672 N N . SER A 1 85 ? 23.012 -3.390 -27.328 1.00 85.69 85 SER A N 1
ATOM 673 C CA . SER A 1 85 ? 23.948 -2.521 -28.061 1.00 85.69 85 SER A CA 1
ATOM 674 C C . SER A 1 85 ? 23.228 -1.424 -28.808 1.00 85.69 85 SER A C 1
ATOM 676 O O . SER A 1 85 ? 23.775 -0.327 -28.883 1.00 85.69 85 SER A O 1
ATOM 678 N N . ASN A 1 86 ? 21.995 -1.647 -29.281 1.00 88.75 86 ASN A N 1
ATOM 679 C CA . ASN A 1 86 ? 21.198 -0.554 -29.840 1.00 88.75 86 ASN A CA 1
ATOM 680 C C . ASN A 1 86 ? 21.026 0.551 -28.786 1.00 88.75 86 ASN A C 1
ATOM 682 O O . ASN A 1 86 ? 21.238 1.722 -29.087 1.00 88.75 86 ASN A O 1
ATOM 686 N N . PHE A 1 87 ? 20.735 0.183 -27.533 1.00 88.06 87 PHE A N 1
ATOM 687 C CA . PHE A 1 87 ? 20.628 1.127 -26.416 1.00 88.06 87 PHE A CA 1
ATOM 688 C C . PHE A 1 87 ? 21.935 1.886 -26.119 1.00 88.06 87 PHE A C 1
ATOM 690 O O . PHE A 1 87 ? 21.909 3.090 -25.847 1.00 88.06 87 PHE A O 1
ATOM 697 N N . LEU A 1 88 ? 23.084 1.204 -26.153 1.00 86.62 88 LEU A N 1
ATOM 698 C CA . LEU A 1 88 ? 24.393 1.807 -25.865 1.00 86.62 88 LEU A CA 1
ATOM 699 C C . LEU A 1 88 ? 24.908 2.691 -27.016 1.00 86.62 88 LEU A C 1
ATOM 701 O O . LEU A 1 88 ? 25.496 3.758 -26.780 1.00 86.62 88 LEU A O 1
ATOM 705 N N . ALA A 1 89 ? 24.673 2.260 -28.257 1.00 86.88 89 ALA A N 1
ATOM 706 C CA . ALA A 1 89 ? 25.069 2.956 -29.477 1.00 86.88 89 ALA A CA 1
ATOM 707 C C . ALA A 1 89 ? 24.164 4.158 -29.793 1.00 86.88 89 ALA A C 1
ATOM 709 O O . ALA A 1 89 ? 24.602 5.090 -30.472 1.00 86.88 89 ALA A O 1
ATOM 710 N N . ALA A 1 90 ? 22.927 4.163 -29.292 1.00 88.12 90 ALA A N 1
ATOM 711 C CA . ALA A 1 90 ? 21.963 5.241 -29.478 1.00 88.12 90 ALA A CA 1
ATOM 712 C C . ALA A 1 90 ? 22.363 6.553 -28.790 1.00 88.12 90 ALA A C 1
ATOM 714 O O . ALA A 1 90 ? 23.059 6.570 -27.769 1.00 88.12 90 ALA A O 1
ATOM 715 N N . THR A 1 91 ? 21.877 7.674 -29.323 1.00 87.94 91 THR A N 1
ATOM 716 C CA . THR A 1 91 ? 21.930 8.969 -28.638 1.00 87.94 91 THR A CA 1
ATOM 717 C C . THR A 1 91 ? 21.092 8.928 -27.360 1.00 87.94 91 THR A C 1
ATOM 719 O O . THR A 1 91 ? 20.085 8.222 -27.278 1.00 87.94 91 THR A O 1
ATOM 722 N N . ASP A 1 92 ? 21.493 9.702 -26.346 1.00 83.62 92 ASP A N 1
ATOM 723 C CA . ASP A 1 92 ? 20.801 9.697 -25.053 1.00 83.62 92 ASP A CA 1
ATOM 724 C C . ASP A 1 92 ? 19.330 10.121 -25.174 1.00 83.62 92 ASP A C 1
ATOM 726 O O . ASP A 1 92 ? 18.453 9.509 -24.569 1.00 83.62 92 ASP A O 1
ATOM 730 N N . LYS A 1 93 ? 19.057 11.109 -26.033 1.00 83.00 93 LYS A N 1
ATOM 731 C CA . LYS A 1 93 ? 17.701 11.558 -26.349 1.00 83.00 93 LYS A CA 1
ATOM 732 C C . LYS A 1 93 ? 16.880 10.436 -26.986 1.00 83.00 93 LYS A C 1
ATOM 734 O O . LYS A 1 93 ? 15.812 10.109 -26.482 1.00 83.00 93 LYS A O 1
ATOM 739 N N . SER A 1 94 ? 17.388 9.822 -28.055 1.00 87.88 94 SER A N 1
ATOM 740 C CA . SER A 1 94 ? 16.628 8.836 -28.825 1.00 87.88 94 SER A CA 1
ATOM 741 C C . SER A 1 94 ? 16.328 7.565 -28.023 1.00 87.88 94 SER A C 1
ATOM 743 O O . SER A 1 94 ? 15.181 7.118 -27.998 1.00 87.88 94 SER A O 1
ATOM 745 N N . ARG A 1 95 ? 17.307 7.034 -27.273 1.00 88.00 95 ARG A N 1
ATOM 746 C CA . ARG A 1 95 ? 17.080 5.847 -26.428 1.00 88.00 95 ARG A CA 1
ATOM 747 C C . ARG A 1 95 ? 16.082 6.106 -25.302 1.00 88.00 95 ARG A C 1
ATOM 749 O O . ARG A 1 95 ? 15.279 5.229 -25.005 1.00 88.00 95 ARG A O 1
ATOM 756 N N . LYS A 1 96 ? 16.101 7.302 -24.697 1.00 83.75 96 LYS A N 1
ATOM 757 C CA . LYS A 1 96 ? 15.133 7.697 -23.662 1.00 83.75 96 LYS A CA 1
ATOM 758 C C . LYS A 1 96 ? 13.734 7.861 -24.242 1.00 83.75 96 LYS A C 1
ATOM 760 O O . LYS A 1 96 ? 12.785 7.404 -23.622 1.00 83.75 96 LYS A O 1
ATOM 765 N N . THR A 1 97 ? 13.603 8.454 -25.429 1.00 84.00 97 THR A N 1
ATOM 766 C CA . THR A 1 97 ? 12.313 8.579 -26.121 1.00 84.00 97 THR A CA 1
ATOM 767 C C . THR A 1 97 ? 11.726 7.211 -26.463 1.00 84.00 97 THR A C 1
ATOM 769 O O . THR A 1 97 ? 10.598 6.940 -26.072 1.00 84.00 97 THR A O 1
ATOM 772 N N . ALA A 1 98 ? 12.497 6.321 -27.096 1.00 87.88 98 ALA A N 1
ATOM 773 C CA . ALA A 1 98 ? 12.036 4.971 -27.431 1.00 87.88 98 ALA A CA 1
ATOM 774 C C . ALA A 1 98 ? 11.662 4.156 -26.178 1.00 87.88 98 ALA A C 1
ATOM 776 O O . ALA A 1 98 ? 10.639 3.471 -26.156 1.00 87.88 98 ALA A O 1
ATOM 777 N N . LEU A 1 99 ? 12.464 4.261 -25.111 1.00 89.19 99 LEU A N 1
ATOM 778 C CA . LEU A 1 99 ? 12.181 3.616 -23.828 1.00 89.19 99 LEU A CA 1
ATOM 779 C C . LEU A 1 99 ? 10.912 4.178 -23.170 1.00 89.19 99 LEU A C 1
ATOM 781 O O . LEU A 1 99 ? 10.104 3.402 -22.669 1.00 89.19 99 LEU A O 1
ATOM 785 N N . LYS A 1 100 ? 10.715 5.503 -23.209 1.00 84.69 100 LYS A N 1
ATOM 786 C CA . LYS A 1 100 ? 9.520 6.174 -22.682 1.00 84.69 100 LYS A CA 1
ATOM 787 C C . LYS A 1 100 ? 8.268 5.738 -23.434 1.00 84.69 100 LYS A C 1
ATOM 789 O O . LYS A 1 100 ? 7.323 5.298 -22.796 1.00 84.69 100 LYS A O 1
ATOM 794 N N . SER A 1 101 ? 8.292 5.754 -24.766 1.00 84.44 101 SER A N 1
ATOM 795 C CA . SER A 1 101 ? 7.165 5.294 -25.585 1.00 84.44 101 SER A CA 1
ATOM 796 C C . SER A 1 101 ? 6.785 3.844 -25.284 1.00 84.44 101 SER A C 1
ATOM 798 O O . SER A 1 101 ? 5.606 3.544 -25.129 1.00 84.44 101 SER A O 1
ATOM 800 N N . PHE A 1 102 ? 7.770 2.950 -25.135 1.00 90.62 102 PHE A N 1
ATOM 801 C CA . PHE A 1 102 ? 7.499 1.559 -24.770 1.00 90.62 102 PHE A CA 1
ATOM 802 C C . PHE A 1 102 ? 6.871 1.427 -23.375 1.00 90.62 102 PHE A C 1
ATOM 804 O O . PHE A 1 102 ? 5.859 0.747 -23.222 1.00 90.62 102 PHE A O 1
ATOM 811 N N . MET A 1 103 ? 7.455 2.076 -22.362 1.00 86.88 103 MET A N 1
ATOM 812 C CA . MET A 1 103 ? 6.973 1.998 -20.978 1.00 86.88 103 MET A CA 1
ATOM 813 C C . MET A 1 103 ? 5.582 2.615 -20.811 1.00 86.88 103 MET A C 1
ATOM 815 O O . MET A 1 103 ? 4.745 2.037 -20.127 1.00 86.88 103 MET A O 1
ATOM 819 N N . GLU A 1 104 ? 5.297 3.739 -21.469 1.00 84.06 104 GLU A N 1
ATOM 820 C CA . GLU A 1 104 ? 3.972 4.363 -21.425 1.00 84.06 104 GLU A CA 1
ATOM 821 C C . GLU A 1 104 ? 2.887 3.461 -22.014 1.00 84.06 104 GLU A C 1
ATOM 823 O O . GLU A 1 104 ? 1.828 3.299 -21.407 1.00 84.06 104 GLU A O 1
ATOM 828 N N . GLU A 1 105 ? 3.133 2.851 -23.175 1.00 85.38 105 GLU A N 1
ATOM 829 C CA . GLU A 1 105 ? 2.154 1.945 -23.781 1.00 85.38 105 GLU A CA 1
ATOM 830 C C . GLU A 1 105 ? 2.004 0.648 -22.985 1.00 85.38 105 GLU A C 1
ATOM 832 O O . GLU A 1 105 ? 0.891 0.136 -22.861 1.00 85.38 105 GLU A O 1
ATOM 837 N N . LEU A 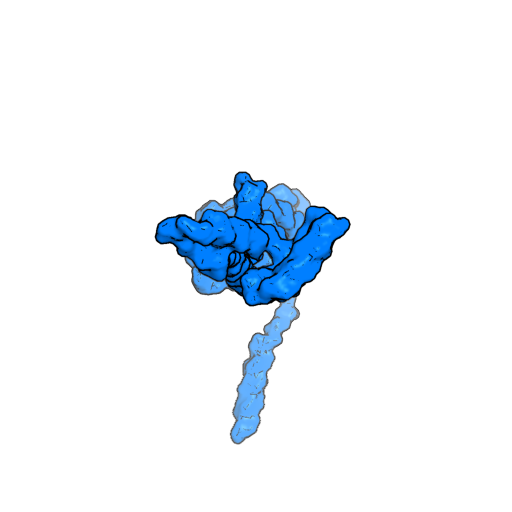1 106 ? 3.090 0.150 -22.386 1.00 87.44 106 LEU A N 1
ATOM 838 C CA . LEU A 1 106 ? 3.048 -0.996 -21.484 1.00 87.44 106 LEU A CA 1
ATOM 839 C C . LEU A 1 106 ? 2.185 -0.703 -20.248 1.00 87.44 106 LEU A C 1
ATOM 841 O O . LEU A 1 106 ? 1.315 -1.509 -19.922 1.00 87.44 106 LEU A O 1
ATOM 845 N N . HIS A 1 107 ? 2.373 0.448 -19.600 1.00 82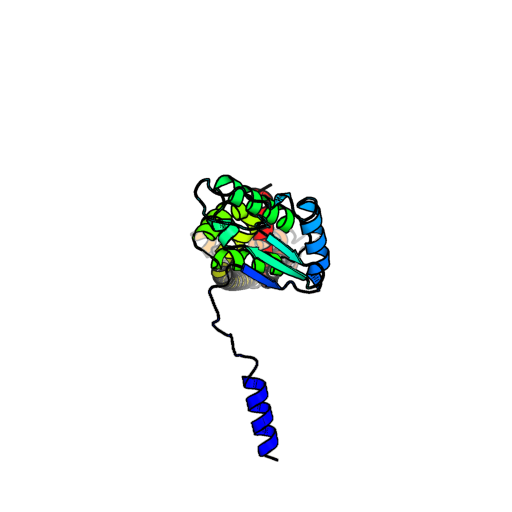.00 107 HIS A N 1
ATOM 846 C CA . HIS A 1 107 ? 1.622 0.827 -18.400 1.00 82.00 107 HIS A CA 1
ATOM 847 C C . HIS A 1 107 ? 0.154 1.167 -18.686 1.00 82.00 107 HIS A C 1
ATOM 849 O O . HIS A 1 107 ? -0.710 0.832 -17.885 1.00 82.00 107 HIS A O 1
ATOM 855 N N . LYS A 1 108 ? -0.166 1.738 -19.855 1.00 81.81 108 LYS A N 1
ATOM 856 C CA . LYS A 1 108 ? -1.559 1.976 -20.291 1.00 81.81 108 LYS A CA 1
ATOM 857 C C . LYS A 1 108 ? -2.296 0.704 -20.725 1.00 81.81 108 LYS A C 1
ATOM 859 O O . LYS A 1 108 ? -3.484 0.753 -21.057 1.00 81.81 108 LYS A O 1
ATOM 864 N N . SER A 1 109 ? -1.595 -0.420 -20.835 1.00 84.12 109 SER A N 1
ATOM 865 C CA . SER A 1 109 ? -2.172 -1.672 -21.315 1.00 84.12 109 SER A CA 1
ATOM 866 C C . SER A 1 109 ? -2.796 -2.498 -20.197 1.00 84.12 109 SER A C 1
ATOM 868 O O . SER A 1 109 ? -2.566 -2.269 -19.016 1.00 84.12 109 SER A O 1
ATOM 870 N N . LYS A 1 110 ? -3.559 -3.524 -20.585 1.00 84.44 110 LYS A N 1
ATOM 871 C CA . LYS A 1 110 ? -4.092 -4.523 -19.649 1.00 84.44 110 LYS A CA 1
ATOM 872 C C . LYS A 1 110 ? -3.134 -5.701 -19.427 1.00 84.44 110 LYS A C 1
ATOM 874 O O . LYS A 1 110 ? -3.576 -6.747 -18.963 1.00 84.44 110 LYS A O 1
ATOM 879 N N . VAL A 1 111 ? -1.856 -5.569 -19.797 1.00 86.56 111 VAL A N 1
ATOM 880 C CA . VAL A 1 111 ? -0.827 -6.558 -19.439 1.00 86.56 111 VAL A CA 1
ATOM 881 C C . VAL A 1 111 ? -0.758 -6.637 -17.918 1.00 86.56 111 VAL A C 1
ATOM 883 O O . VAL A 1 111 ? -0.735 -5.598 -17.257 1.00 86.56 111 VAL A O 1
ATOM 886 N N . SER A 1 112 ? -0.723 -7.847 -17.362 1.00 81.62 112 SER A N 1
ATOM 887 C CA . SER A 1 112 ? -0.716 -8.037 -15.912 1.00 81.62 112 SER A CA 1
ATOM 888 C C . SER A 1 112 ? 0.421 -7.273 -15.219 1.00 81.62 112 SER A C 1
ATOM 890 O O . SER A 1 112 ? 1.544 -7.180 -15.725 1.00 81.62 112 SER A O 1
ATOM 892 N N . GLU A 1 113 ? 0.149 -6.753 -14.018 1.00 78.56 113 GLU A N 1
ATOM 893 C CA . GLU A 1 113 ? 1.143 -6.016 -13.226 1.00 78.56 113 GLU A CA 1
ATOM 894 C C . GLU A 1 113 ? 2.410 -6.846 -12.969 1.00 78.56 113 GLU A C 1
ATOM 896 O O . GLU A 1 113 ? 3.519 -6.313 -12.988 1.00 78.56 113 GLU A O 1
ATOM 901 N N . SER A 1 114 ? 2.272 -8.163 -12.775 1.00 74.38 114 SER A N 1
ATOM 902 C CA . SER A 1 114 ? 3.408 -9.072 -12.586 1.00 74.38 114 SER A CA 1
ATOM 903 C C . SER A 1 114 ? 4.310 -9.127 -13.822 1.00 74.38 114 SER A C 1
ATOM 905 O O . SER A 1 114 ? 5.536 -9.093 -13.688 1.00 74.38 114 SER A O 1
ATOM 907 N N . THR A 1 115 ? 3.734 -9.144 -15.024 1.00 82.31 115 THR A N 1
ATOM 908 C CA . THR A 1 115 ? 4.490 -9.109 -16.281 1.00 82.31 115 THR A CA 1
ATOM 909 C C . THR A 1 115 ? 5.155 -7.751 -16.501 1.00 82.31 115 THR A C 1
ATOM 911 O O . THR A 1 115 ? 6.343 -7.707 -16.829 1.00 82.31 115 THR A O 1
ATOM 914 N N . GLN A 1 116 ? 4.460 -6.641 -16.227 1.00 84.50 116 GLN A N 1
ATOM 915 C CA . GLN A 1 116 ? 5.052 -5.296 -16.303 1.00 84.50 116 GLN A CA 1
ATOM 916 C C . GLN A 1 116 ? 6.253 -5.141 -15.348 1.00 84.50 116 GLN A C 1
ATOM 918 O O . GLN A 1 116 ? 7.306 -4.610 -15.723 1.00 84.50 116 GLN A O 1
ATOM 923 N N . GLN A 1 117 ? 6.131 -5.662 -14.124 1.00 79.25 117 GLN A N 1
ATOM 924 C CA . GLN A 1 117 ? 7.211 -5.679 -13.135 1.00 79.25 117 GLN A CA 1
ATOM 925 C C . GLN A 1 117 ? 8.369 -6.578 -13.566 1.00 79.25 117 GLN A C 1
ATOM 927 O O . GLN A 1 117 ? 9.527 -6.203 -13.388 1.00 79.25 117 GLN A O 1
ATOM 932 N N . SER A 1 118 ? 8.081 -7.752 -14.132 1.00 82.94 118 SER A N 1
ATOM 933 C CA . SER A 1 118 ? 9.101 -8.674 -14.637 1.00 82.94 118 SER A CA 1
ATOM 934 C C . SER A 1 118 ? 9.949 -8.018 -15.731 1.00 82.94 118 SER A C 1
ATOM 936 O O . SER A 1 118 ? 11.181 -8.020 -15.642 1.00 82.94 118 SER A O 1
ATOM 938 N N . ILE A 1 119 ? 9.304 -7.356 -16.699 1.00 86.69 119 ILE A N 1
ATOM 939 C CA . ILE A 1 119 ? 9.973 -6.601 -17.769 1.00 86.69 119 ILE A CA 1
ATOM 940 C C . ILE A 1 119 ? 10.821 -5.473 -17.170 1.00 86.69 119 ILE A C 1
ATOM 942 O O . ILE A 1 119 ? 12.027 -5.410 -17.404 1.00 86.69 119 ILE A O 1
ATOM 946 N N . THR A 1 120 ? 10.228 -4.630 -16.320 1.00 84.69 120 THR A N 1
ATOM 947 C CA . THR A 1 120 ? 10.922 -3.503 -15.673 1.00 84.69 120 THR A CA 1
ATOM 948 C C . THR A 1 120 ? 12.141 -3.962 -14.867 1.00 84.69 120 THR A C 1
ATOM 950 O O . THR A 1 120 ? 13.222 -3.383 -14.975 1.00 84.69 120 THR A O 1
ATOM 953 N N . ASN A 1 121 ? 12.008 -5.027 -14.074 1.00 81.38 121 ASN A N 1
ATOM 954 C CA . ASN A 1 121 ? 13.105 -5.570 -13.273 1.00 81.38 121 ASN A CA 1
ATOM 955 C C . ASN A 1 121 ? 14.209 -6.173 -14.147 1.00 81.38 121 ASN A C 1
ATOM 957 O O . ASN A 1 121 ? 15.390 -6.015 -13.833 1.00 81.38 121 ASN A O 1
ATOM 961 N N . THR A 1 122 ? 13.840 -6.840 -15.241 1.00 84.19 122 THR A N 1
ATOM 962 C CA . THR A 1 122 ? 14.803 -7.404 -16.194 1.00 84.19 122 THR A CA 1
ATOM 963 C C . THR A 1 122 ? 15.605 -6.298 -16.878 1.00 84.19 122 THR A C 1
ATOM 965 O O . THR A 1 122 ? 16.832 -6.385 -16.959 1.00 84.19 122 THR A O 1
ATOM 968 N N . LEU A 1 123 ? 14.950 -5.201 -17.270 1.00 85.44 123 LEU A N 1
ATOM 969 C CA . LEU A 1 123 ? 15.623 -4.030 -17.834 1.00 85.44 123 LEU A CA 1
ATOM 970 C C . LEU A 1 123 ? 16.560 -3.369 -16.815 1.00 85.44 123 LEU A C 1
ATOM 972 O O . LEU A 1 123 ? 17.7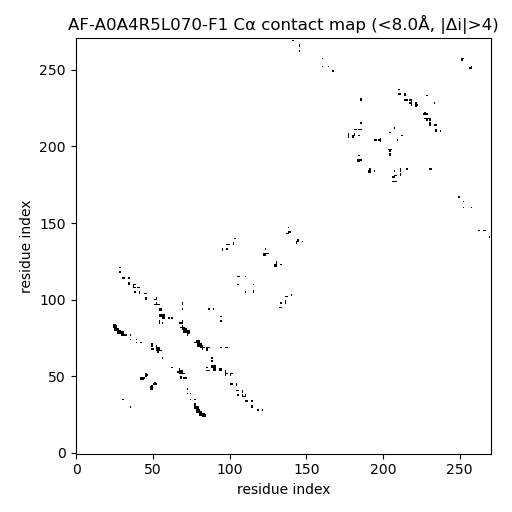41 -3.197 -17.101 1.00 85.44 123 LEU A O 1
ATOM 976 N N . ARG A 1 124 ? 16.102 -3.105 -15.585 1.00 80.44 124 ARG A N 1
ATOM 977 C CA . ARG A 1 124 ? 16.954 -2.533 -14.518 1.00 80.44 124 ARG A CA 1
ATOM 978 C C . ARG A 1 124 ? 18.215 -3.359 -14.250 1.00 80.44 124 ARG A C 1
ATOM 980 O O . ARG A 1 124 ? 19.277 -2.802 -14.003 1.00 80.44 124 ARG A O 1
ATOM 987 N N . ARG A 1 125 ? 18.108 -4.690 -14.304 1.00 80.75 125 ARG A N 1
ATOM 988 C CA . ARG A 1 125 ? 19.235 -5.613 -14.079 1.00 80.75 125 ARG A CA 1
ATOM 989 C C . ARG A 1 125 ? 20.195 -5.716 -15.264 1.00 80.75 125 ARG A C 1
ATOM 991 O O . ARG A 1 125 ? 21.268 -6.288 -15.105 1.00 80.75 125 ARG A O 1
ATOM 998 N N . THR A 1 126 ? 19.824 -5.206 -16.438 1.00 81.75 126 THR A N 1
ATOM 999 C CA . THR A 1 126 ? 20.634 -5.354 -17.653 1.00 81.75 126 THR A CA 1
ATOM 1000 C C . THR A 1 126 ? 21.848 -4.425 -17.653 1.00 81.75 126 THR A C 1
ATOM 1002 O O . THR A 1 126 ? 22.942 -4.881 -17.978 1.00 81.75 126 THR A O 1
ATOM 1005 N N . SER A 1 127 ? 21.697 -3.154 -17.261 1.00 77.94 127 SER A N 1
ATOM 1006 C CA . SER A 1 127 ? 22.830 -2.232 -17.093 1.00 77.94 127 SER A CA 1
ATOM 1007 C C . SER A 1 127 ? 22.505 -1.040 -16.191 1.00 77.94 127 SER A C 1
ATOM 1009 O O . SER A 1 127 ? 21.348 -0.640 -16.041 1.00 77.94 127 SER A O 1
ATOM 1011 N N . THR A 1 128 ? 23.547 -0.441 -15.608 1.00 76.62 128 THR A N 1
ATOM 1012 C CA . THR A 1 128 ? 23.446 0.770 -14.775 1.00 76.62 128 THR A CA 1
ATOM 1013 C C . THR A 1 128 ? 22.905 1.962 -15.562 1.00 76.62 128 THR A C 1
ATOM 1015 O O . THR A 1 128 ? 22.064 2.697 -15.051 1.00 76.62 128 THR A O 1
ATOM 1018 N N . ASP A 1 129 ? 23.323 2.111 -16.822 1.00 75.44 129 ASP A N 1
ATOM 1019 C CA . ASP A 1 129 ? 22.864 3.175 -17.723 1.00 75.44 129 ASP A CA 1
ATOM 1020 C C . ASP A 1 129 ? 21.374 3.046 -18.049 1.00 75.44 129 ASP A C 1
ATOM 1022 O O . ASP A 1 129 ? 20.656 4.046 -18.106 1.00 75.44 129 ASP A O 1
ATOM 1026 N N . LEU A 1 130 ? 20.897 1.814 -18.253 1.00 79.88 130 LEU A N 1
ATOM 1027 C CA . LEU A 1 130 ? 19.484 1.547 -18.490 1.00 79.88 130 LEU A CA 1
ATOM 1028 C C . LEU A 1 130 ? 18.659 1.796 -17.231 1.00 79.88 130 LEU A C 1
ATOM 1030 O O . LEU A 1 130 ? 17.603 2.411 -17.330 1.00 79.88 130 LEU A O 1
ATOM 1034 N N . SER A 1 131 ? 19.151 1.399 -16.054 1.00 77.44 131 SER A N 1
ATOM 1035 C CA . SER A 1 131 ? 18.478 1.711 -14.790 1.00 77.44 131 SER A CA 1
ATOM 1036 C C . SER A 1 131 ? 18.350 3.224 -14.590 1.00 77.44 131 SER A C 1
ATOM 1038 O O . SER A 1 131 ? 17.247 3.705 -14.358 1.00 77.44 131 SER A O 1
ATOM 1040 N N . ALA A 1 132 ? 19.429 3.985 -14.799 1.00 77.00 132 ALA A N 1
ATOM 1041 C CA . ALA A 1 132 ? 19.422 5.442 -14.664 1.00 77.00 132 ALA A CA 1
ATOM 1042 C C . ALA A 1 132 ? 18.511 6.149 -15.687 1.00 77.00 132 ALA A C 1
ATOM 1044 O O . ALA A 1 132 ? 17.955 7.206 -15.393 1.00 77.00 132 ALA A O 1
ATOM 1045 N N . ALA A 1 133 ? 18.348 5.588 -16.890 1.00 75.88 133 ALA A N 1
ATOM 1046 C CA . ALA A 1 133 ? 17.413 6.105 -17.890 1.00 75.88 133 ALA A CA 1
ATOM 1047 C C . ALA A 1 133 ? 15.955 5.725 -17.590 1.00 75.88 133 ALA A C 1
ATOM 1049 O O . ALA A 1 133 ? 15.049 6.502 -17.883 1.00 75.88 133 ALA A O 1
ATOM 1050 N N . LEU A 1 134 ? 15.734 4.544 -17.013 1.00 79.38 134 LEU A N 1
ATOM 1051 C CA . LEU A 1 134 ? 14.416 3.994 -16.720 1.00 79.38 134 LEU A CA 1
ATOM 1052 C C . LEU A 1 134 ? 13.816 4.569 -15.434 1.00 79.38 134 LEU A C 1
ATOM 1054 O O . LEU A 1 134 ? 12.608 4.749 -15.363 1.00 79.38 134 LEU A O 1
ATOM 1058 N N . ASP A 1 135 ? 14.643 4.889 -14.439 1.00 74.00 135 ASP A N 1
ATOM 1059 C CA . ASP A 1 135 ? 14.207 5.459 -13.165 1.00 74.00 135 ASP A CA 1
ATOM 1060 C C . ASP A 1 135 ? 13.335 6.715 -13.320 1.00 74.00 135 ASP A C 1
ATOM 1062 O O . ASP A 1 135 ? 12.222 6.694 -12.794 1.00 74.00 135 ASP A O 1
ATOM 1066 N N . PRO A 1 136 ? 13.730 7.768 -14.065 1.00 70.38 136 PRO A N 1
ATOM 1067 C CA . PRO A 1 136 ? 12.860 8.922 -14.257 1.00 70.38 136 PRO A CA 1
ATOM 1068 C C . PRO A 1 136 ? 11.611 8.573 -15.072 1.00 70.38 136 PRO A C 1
ATOM 1070 O O . PRO A 1 136 ? 10.547 9.058 -14.739 1.00 70.38 136 PRO A O 1
ATOM 1073 N N . ILE A 1 137 ? 11.697 7.700 -16.081 1.00 69.00 137 ILE A N 1
ATOM 1074 C CA . ILE A 1 137 ? 10.564 7.341 -16.958 1.00 69.00 137 ILE A CA 1
ATOM 1075 C C . ILE A 1 137 ? 9.480 6.569 -16.199 1.00 69.00 137 ILE A C 1
ATOM 1077 O O . ILE A 1 137 ? 8.297 6.847 -16.349 1.00 69.00 137 ILE A O 1
ATOM 1081 N N . VAL A 1 138 ? 9.893 5.605 -15.378 1.00 65.19 138 VAL A N 1
ATOM 1082 C CA . VAL A 1 138 ? 8.997 4.819 -14.522 1.00 65.19 138 VAL A CA 1
ATOM 1083 C C . VAL A 1 138 ? 8.444 5.691 -13.399 1.00 65.19 138 VAL A C 1
ATOM 1085 O O . VAL A 1 138 ? 7.323 5.480 -12.961 1.00 65.19 138 VAL A O 1
ATOM 1088 N N . THR A 1 139 ? 9.199 6.691 -12.948 1.00 60.62 139 THR A N 1
ATOM 1089 C CA . THR A 1 139 ? 8.734 7.623 -11.918 1.00 60.62 139 THR A CA 1
ATOM 1090 C C . THR A 1 139 ? 7.712 8.617 -12.483 1.00 60.62 139 THR A C 1
ATOM 1092 O O . THR A 1 139 ? 6.693 8.795 -11.851 1.00 60.62 139 THR A O 1
ATOM 1095 N N . ASP A 1 140 ? 7.906 9.171 -13.684 1.00 55.19 140 ASP A N 1
ATOM 1096 C CA . ASP A 1 140 ? 7.086 10.234 -14.318 1.00 55.19 140 ASP A CA 1
ATOM 1097 C C . ASP A 1 140 ? 5.689 9.776 -14.810 1.00 55.19 140 ASP A C 1
ATOM 1099 O O . ASP A 1 140 ? 4.921 10.569 -15.343 1.00 55.19 140 ASP A O 1
ATOM 1103 N N . SER A 1 141 ? 5.352 8.489 -14.673 1.00 55.31 141 SER A N 1
ATOM 1104 C CA . SER A 1 141 ? 4.007 7.965 -14.956 1.00 55.31 141 SER A CA 1
ATOM 1105 C C . SER A 1 141 ? 3.163 7.972 -13.677 1.00 55.31 141 SER A C 1
ATOM 1107 O O . SER A 1 141 ? 3.498 7.265 -12.726 1.00 55.31 141 SER A O 1
ATOM 1109 N N . ASP A 1 142 ? 2.079 8.754 -13.652 1.00 53.28 142 ASP A N 1
ATOM 1110 C CA . ASP A 1 142 ? 1.263 9.049 -12.457 1.00 53.28 142 ASP A CA 1
ATOM 1111 C C . ASP A 1 142 ? 0.796 7.807 -11.668 1.00 53.28 142 ASP A C 1
ATOM 1113 O O . ASP A 1 142 ? 0.715 7.833 -10.439 1.00 53.28 142 ASP A O 1
ATOM 1117 N N . GLU A 1 143 ? 0.576 6.669 -12.333 1.00 50.09 143 GLU A N 1
ATOM 1118 C CA . GLU A 1 143 ? 0.166 5.420 -11.670 1.00 50.09 143 GLU A CA 1
ATOM 1119 C C . GLU A 1 143 ? 1.312 4.701 -10.931 1.00 50.09 143 GLU A C 1
ATOM 1121 O O . GLU A 1 143 ? 1.090 3.885 -10.030 1.00 50.09 143 GLU A O 1
ATOM 1126 N N . THR A 1 144 ? 2.562 5.037 -11.241 1.00 50.28 144 THR A N 1
ATOM 1127 C CA . THR A 1 144 ? 3.736 4.328 -10.726 1.00 50.28 144 THR A CA 1
ATOM 1128 C C . THR A 1 144 ? 4.316 4.958 -9.463 1.00 50.28 144 THR A C 1
ATOM 1130 O O . THR A 1 144 ? 4.950 4.249 -8.680 1.00 50.28 144 THR A O 1
ATOM 1133 N N . TYR A 1 145 ? 4.035 6.231 -9.163 1.00 51.75 145 TYR A N 1
ATOM 1134 C CA . TYR A 1 145 ? 4.330 6.799 -7.839 1.00 51.75 145 TYR A CA 1
ATOM 1135 C C . TYR A 1 145 ? 3.635 6.007 -6.730 1.00 51.75 145 TYR A C 1
ATOM 1137 O O . TYR A 1 145 ? 4.227 5.765 -5.677 1.00 51.75 145 TYR A O 1
ATOM 1145 N N . ILE A 1 146 ? 2.418 5.524 -7.000 1.00 53.78 146 ILE A N 1
ATOM 1146 C CA . ILE A 1 146 ? 1.654 4.691 -6.073 1.00 53.78 146 ILE A CA 1
ATOM 1147 C C . ILE A 1 146 ? 2.342 3.346 -5.853 1.00 53.78 146 ILE A C 1
ATOM 1149 O O . ILE A 1 146 ? 2.544 2.914 -4.715 1.00 53.78 146 ILE A O 1
ATOM 1153 N N . TYR A 1 147 ? 2.764 2.708 -6.940 1.00 54.28 147 TYR A N 1
ATOM 1154 C CA . TYR A 1 147 ? 3.435 1.416 -6.900 1.00 54.28 147 TYR A CA 1
ATOM 1155 C C . TYR A 1 147 ? 4.841 1.493 -6.274 1.00 54.28 147 TYR A C 1
ATOM 1157 O O . TYR A 1 147 ? 5.211 0.648 -5.456 1.00 54.28 147 TYR A O 1
ATOM 1165 N N . LEU A 1 148 ? 5.619 2.530 -6.594 1.00 52.81 148 LEU A N 1
ATOM 1166 C CA . LEU A 1 148 ? 6.947 2.769 -6.029 1.00 52.81 148 LEU A CA 1
ATOM 1167 C C . LEU A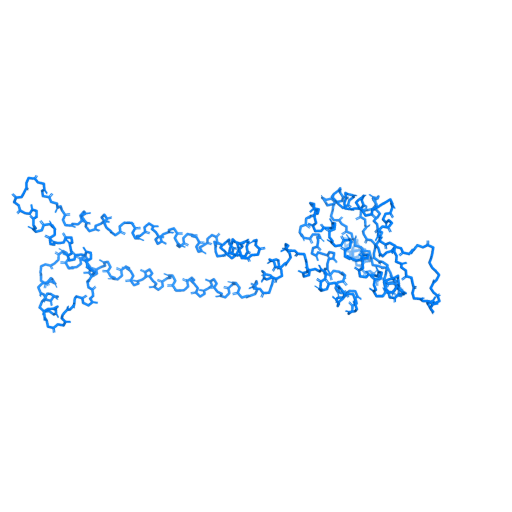 1 148 ? 6.861 3.114 -4.537 1.00 52.81 148 LEU A C 1
ATOM 1169 O O . LEU A 1 148 ? 7.623 2.561 -3.743 1.00 52.81 148 LEU A O 1
ATOM 1173 N N . ALA A 1 149 ? 5.903 3.956 -4.139 1.00 56.38 149 ALA A N 1
ATOM 1174 C CA . ALA A 1 149 ? 5.646 4.260 -2.735 1.00 56.38 149 ALA A CA 1
ATOM 1175 C C . ALA A 1 149 ? 5.229 3.005 -1.958 1.00 56.38 149 ALA A C 1
ATOM 1177 O O . ALA A 1 149 ? 5.770 2.749 -0.884 1.00 56.38 149 ALA A O 1
ATOM 1178 N N . LEU A 1 150 ? 4.343 2.170 -2.513 1.00 58.00 150 LEU A N 1
ATOM 1179 C CA . LEU A 1 150 ? 3.945 0.902 -1.893 1.00 58.00 150 LEU A CA 1
ATOM 1180 C C . LEU A 1 150 ? 5.102 -0.096 -1.806 1.00 58.00 150 LEU A C 1
ATOM 1182 O O . LEU A 1 150 ? 5.201 -0.795 -0.806 1.00 58.00 150 LEU A O 1
ATOM 1186 N N . ARG A 1 151 ? 6.000 -0.152 -2.795 1.00 59.62 151 ARG A N 1
ATOM 1187 C CA . ARG A 1 151 ? 7.179 -1.035 -2.781 1.00 59.62 151 ARG A CA 1
ATOM 1188 C C . ARG A 1 151 ? 8.250 -0.589 -1.784 1.00 59.62 151 ARG A C 1
ATOM 1190 O O . ARG A 1 151 ? 8.908 -1.425 -1.173 1.00 59.62 151 ARG A O 1
ATOM 1197 N N . ILE A 1 152 ? 8.447 0.717 -1.621 1.00 63.50 152 ILE A N 1
ATOM 1198 C CA . ILE A 1 152 ? 9.355 1.265 -0.603 1.00 63.50 152 ILE A CA 1
ATOM 1199 C C . ILE A 1 152 ? 8.751 1.075 0.792 1.00 63.50 152 ILE A C 1
ATOM 1201 O O . ILE A 1 152 ? 9.472 0.790 1.747 1.00 63.50 152 ILE A O 1
ATOM 1205 N N . LEU A 1 153 ? 7.427 1.194 0.909 1.00 63.22 153 LEU A N 1
ATOM 1206 C CA . LEU A 1 153 ? 6.719 1.055 2.174 1.00 63.22 153 LEU A CA 1
ATOM 1207 C C . LEU A 1 153 ? 6.457 -0.409 2.555 1.00 63.22 153 LEU A C 1
ATOM 1209 O O . LEU A 1 153 ? 6.367 -0.699 3.744 1.00 63.22 153 LEU A O 1
ATOM 1213 N N . SER A 1 154 ? 6.392 -1.342 1.596 1.00 66.75 154 SER A N 1
ATOM 1214 C CA . SER A 1 154 ? 6.047 -2.751 1.831 1.00 66.75 154 SER A CA 1
ATOM 1215 C C . SER A 1 154 ? 6.854 -3.438 2.937 1.00 66.75 154 SER A C 1
ATOM 1217 O O . SER A 1 154 ? 6.216 -4.085 3.764 1.00 66.75 154 SER A O 1
ATOM 1219 N N . PRO A 1 155 ? 8.194 -3.286 3.057 1.00 72.69 155 PRO A N 1
ATOM 1220 C CA . PRO A 1 155 ? 8.921 -3.902 4.172 1.00 72.69 155 PRO A CA 1
ATOM 1221 C C . PRO A 1 155 ? 8.573 -3.293 5.542 1.00 72.69 155 PRO A C 1
ATOM 1223 O O . PRO A 1 155 ? 8.773 -3.936 6.569 1.00 72.69 155 PRO A O 1
ATOM 1226 N N . TYR A 1 156 ? 8.043 -2.069 5.583 1.00 74.19 156 TYR A N 1
ATOM 1227 C CA . TYR A 1 156 ? 7.634 -1.396 6.817 1.00 74.19 156 TYR A CA 1
ATOM 1228 C C . TYR A 1 156 ? 6.156 -1.625 7.162 1.00 74.19 156 TYR A C 1
ATOM 1230 O O . TYR A 1 156 ? 5.785 -1.492 8.329 1.00 74.19 156 TYR A O 1
ATOM 1238 N N . LEU A 1 157 ? 5.313 -1.998 6.189 1.00 70.56 157 LEU A N 1
ATOM 1239 C CA . LEU A 1 157 ? 3.883 -2.245 6.409 1.00 70.56 157 LEU A CA 1
ATOM 1240 C C . LEU A 1 157 ? 3.636 -3.372 7.413 1.00 70.56 157 LEU A C 1
ATOM 1242 O O . LEU A 1 157 ? 2.782 -3.222 8.287 1.00 70.56 157 LEU A O 1
ATOM 1246 N N . ASP A 1 158 ? 4.418 -4.449 7.349 1.00 73.75 158 ASP A N 1
ATOM 1247 C CA . ASP A 1 158 ? 4.291 -5.574 8.281 1.00 73.75 158 ASP A CA 1
ATOM 1248 C C . ASP A 1 158 ? 4.612 -5.159 9.724 1.00 73.75 158 ASP A C 1
ATOM 1250 O O . ASP A 1 158 ? 3.904 -5.525 10.665 1.00 73.75 158 ASP A O 1
ATOM 1254 N N . VAL A 1 159 ? 5.631 -4.313 9.904 1.00 81.94 159 VAL A N 1
ATOM 1255 C CA . VAL A 1 159 ? 6.019 -3.778 11.217 1.00 81.94 159 VAL A CA 1
ATOM 1256 C C . VAL A 1 159 ? 4.955 -2.818 11.752 1.00 81.94 159 VAL A C 1
ATOM 1258 O O . VAL A 1 159 ? 4.560 -2.910 12.915 1.00 81.94 159 VAL A O 1
ATOM 1261 N N . ILE A 1 160 ? 4.444 -1.922 10.905 1.00 80.81 160 ILE A N 1
ATOM 1262 C CA . ILE A 1 160 ? 3.375 -0.982 11.268 1.00 80.81 160 ILE A CA 1
ATOM 1263 C C . ILE A 1 160 ? 2.109 -1.748 11.669 1.00 80.81 160 ILE A C 1
ATOM 1265 O O . ILE A 1 160 ? 1.488 -1.423 12.683 1.00 80.81 160 ILE A O 1
ATOM 1269 N N . ARG A 1 161 ? 1.751 -2.803 10.928 1.00 77.44 161 ARG A N 1
ATOM 1270 C CA . ARG A 1 161 ? 0.595 -3.656 11.224 1.00 77.44 161 ARG A CA 1
ATOM 1271 C C . ARG A 1 161 ? 0.745 -4.376 12.559 1.00 77.44 161 ARG A C 1
ATOM 1273 O O . ARG A 1 161 ? -0.214 -4.416 13.329 1.00 77.44 161 ARG A O 1
ATOM 1280 N N . LEU A 1 162 ? 1.937 -4.890 12.862 1.00 83.31 162 LEU A N 1
ATOM 1281 C CA . LEU A 1 162 ? 2.230 -5.510 14.153 1.00 83.31 162 LEU A CA 1
ATOM 1282 C C . LEU A 1 162 ? 2.052 -4.510 15.308 1.00 83.31 162 LEU A C 1
ATOM 1284 O O . LEU A 1 162 ? 1.377 -4.819 16.290 1.00 83.31 162 LEU A O 1
ATOM 1288 N N . ILE A 1 163 ? 2.599 -3.297 15.175 1.00 87.38 163 ILE A N 1
ATOM 1289 C CA . ILE A 1 163 ? 2.493 -2.243 16.199 1.00 87.38 163 ILE A CA 1
ATOM 1290 C C . ILE A 1 163 ? 1.031 -1.826 16.408 1.00 87.38 163 ILE A C 1
ATOM 1292 O O . ILE A 1 163 ? 0.574 -1.745 17.550 1.00 87.38 163 ILE A O 1
ATOM 1296 N N . LEU A 1 164 ? 0.275 -1.606 15.327 1.00 83.88 164 LEU A N 1
ATOM 1297 C CA . LEU A 1 164 ? -1.153 -1.282 15.406 1.00 83.88 164 LEU A CA 1
ATOM 1298 C C . LEU A 1 164 ? -1.972 -2.420 16.027 1.00 83.88 164 LEU A C 1
ATOM 1300 O O . LEU A 1 164 ? -2.871 -2.151 16.821 1.00 83.88 164 LEU A O 1
ATOM 1304 N N . GLY A 1 165 ? -1.646 -3.678 15.719 1.00 85.44 165 GLY A N 1
ATOM 1305 C CA . GLY A 1 165 ? -2.268 -4.850 16.337 1.00 85.44 165 GLY A CA 1
ATOM 1306 C C . GLY A 1 165 ? -2.064 -4.883 17.852 1.00 85.44 165 GLY A C 1
ATOM 1307 O O . GLY A 1 165 ? -3.026 -5.030 18.606 1.00 85.44 165 GLY A O 1
ATOM 1308 N N . ILE A 1 166 ? -0.830 -4.663 18.313 1.00 89.38 166 ILE A N 1
ATOM 1309 C CA . ILE A 1 166 ? -0.505 -4.594 19.746 1.00 89.38 166 ILE A CA 1
ATOM 1310 C C . ILE A 1 166 ? -1.243 -3.426 20.415 1.00 89.38 166 ILE A C 1
ATOM 1312 O O . ILE A 1 166 ? -1.861 -3.604 21.467 1.00 89.38 166 ILE A O 1
ATOM 1316 N N . ALA A 1 167 ? -1.237 -2.244 19.793 1.00 87.56 167 ALA A N 1
ATOM 1317 C CA . ALA A 1 167 ? -1.956 -1.080 20.304 1.00 87.56 167 ALA A CA 1
ATOM 1318 C C . ALA A 1 167 ? -3.467 -1.346 20.425 1.00 87.56 167 ALA A C 1
ATOM 1320 O O . ALA A 1 167 ? -4.082 -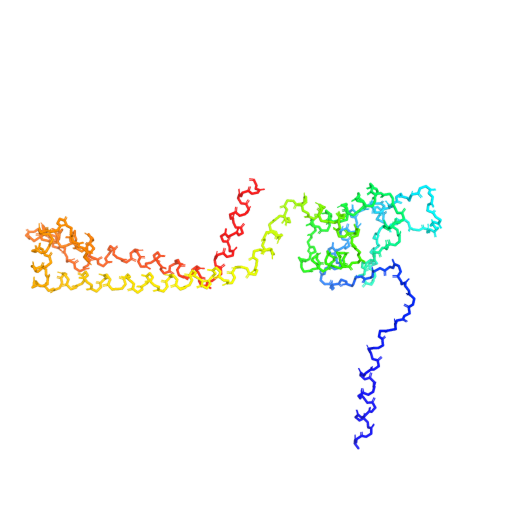0.980 21.428 1.00 87.56 167 ALA A O 1
ATOM 1321 N N . ALA A 1 168 ? -4.061 -2.038 19.451 1.00 88.31 168 ALA A N 1
ATOM 1322 C CA . ALA A 1 168 ? -5.473 -2.398 19.475 1.00 88.31 168 ALA A CA 1
ATOM 1323 C C . ALA A 1 168 ? -5.814 -3.341 20.642 1.00 88.31 168 ALA A C 1
ATOM 1325 O O . ALA A 1 168 ? -6.807 -3.112 21.335 1.00 88.31 168 ALA A O 1
ATOM 1326 N N . ILE A 1 169 ? -4.970 -4.342 20.924 1.00 88.81 169 ILE A N 1
ATOM 1327 C CA . ILE A 1 169 ? -5.141 -5.242 22.080 1.00 88.81 169 ILE A CA 1
ATOM 1328 C C . ILE A 1 169 ? -5.125 -4.448 23.394 1.00 88.81 169 ILE A C 1
ATOM 1330 O O . ILE A 1 169 ? -5.992 -4.644 24.249 1.00 88.81 169 ILE A O 1
ATOM 1334 N N . ILE A 1 170 ? -4.182 -3.513 23.542 1.00 92.38 170 ILE A N 1
ATOM 1335 C CA . ILE A 1 170 ? -4.072 -2.661 24.736 1.00 92.38 170 ILE A CA 1
ATOM 1336 C C . ILE A 1 170 ? -5.338 -1.811 24.918 1.00 92.38 170 ILE A C 1
ATOM 1338 O O . ILE A 1 170 ? -5.868 -1.720 26.028 1.00 92.38 170 ILE A O 1
ATOM 1342 N N . ILE A 1 171 ? -5.858 -1.222 23.835 1.00 89.56 171 ILE A N 1
ATOM 1343 C CA . ILE A 1 171 ? -7.088 -0.418 23.870 1.00 89.56 171 ILE A CA 1
ATOM 1344 C C . ILE A 1 171 ? -8.286 -1.273 24.292 1.00 89.56 171 ILE A C 1
ATOM 1346 O O . ILE A 1 171 ? -9.054 -0.847 25.155 1.00 89.56 171 ILE A O 1
ATOM 1350 N N . VAL A 1 172 ? -8.439 -2.478 23.731 1.00 88.88 172 VAL A N 1
ATOM 1351 C CA . VAL A 1 172 ? -9.525 -3.404 24.098 1.00 88.88 172 VAL A CA 1
ATOM 1352 C C . VAL A 1 172 ? -9.457 -3.751 25.583 1.00 88.88 172 VAL A C 1
ATOM 1354 O O . VAL A 1 172 ? -10.472 -3.665 26.276 1.00 88.88 172 VAL A O 1
ATOM 1357 N N . LEU A 1 173 ? -8.268 -4.074 26.095 1.00 91.44 173 LEU A N 1
ATOM 1358 C CA . LEU A 1 173 ? -8.068 -4.411 27.504 1.00 91.44 173 LEU A CA 1
ATOM 1359 C C . LEU A 1 173 ? -8.444 -3.242 28.424 1.00 91.44 173 LEU A C 1
ATOM 1361 O O . LEU A 1 173 ? -9.181 -3.423 29.396 1.00 91.44 173 LEU A O 1
ATOM 1365 N N . PHE A 1 174 ? -8.004 -2.027 28.089 1.00 88.62 174 PHE A N 1
ATOM 1366 C CA . PHE A 1 174 ? -8.339 -0.829 28.858 1.00 88.62 174 PHE A CA 1
ATOM 1367 C C . PHE A 1 174 ? -9.840 -0.509 28.816 1.00 88.62 174 PHE A C 1
ATOM 1369 O O . PHE A 1 174 ? -10.422 -0.061 29.808 1.00 88.62 174 PHE A O 1
ATOM 1376 N N . LEU A 1 175 ? -10.486 -0.761 27.675 1.00 87.62 175 LEU A N 1
ATOM 1377 C CA . LEU A 1 175 ? -11.910 -0.525 27.480 1.00 87.62 175 LEU A CA 1
ATOM 1378 C C . LEU A 1 175 ? -12.751 -1.508 28.305 1.00 87.62 175 LEU A C 1
ATOM 1380 O O . LEU A 1 175 ? -13.636 -1.063 29.030 1.00 87.62 175 LEU A O 1
ATOM 1384 N N . VAL A 1 176 ? -12.414 -2.803 28.297 1.00 88.25 176 VAL A N 1
ATOM 1385 C CA . VAL A 1 176 ? -13.061 -3.813 29.156 1.00 88.25 176 VAL A CA 1
ATOM 1386 C C . VAL A 1 176 ? -12.884 -3.470 30.634 1.00 88.25 176 VAL A C 1
ATOM 1388 O O . VAL A 1 176 ? -13.860 -3.481 31.382 1.00 88.25 176 VAL A O 1
ATOM 1391 N N . MET A 1 177 ? -11.671 -3.100 31.058 1.00 88.19 177 MET A N 1
ATOM 1392 C CA . MET A 1 177 ? -11.405 -2.711 32.446 1.00 88.19 177 MET A CA 1
ATOM 1393 C C . MET A 1 177 ? -12.268 -1.517 32.880 1.00 88.19 177 MET A C 1
ATOM 1395 O O . MET A 1 177 ? -12.855 -1.533 33.963 1.00 88.19 177 MET A O 1
ATOM 1399 N N . ARG A 1 178 ? -12.405 -0.500 32.019 1.00 85.62 178 ARG A N 1
ATOM 1400 C CA . ARG A 1 178 ? -13.306 0.634 32.272 1.00 85.62 178 ARG A CA 1
ATOM 1401 C C . ARG A 1 178 ? -14.770 0.216 32.365 1.00 85.62 178 ARG A C 1
ATOM 1403 O O . ARG A 1 178 ? -15.475 0.706 33.239 1.00 85.62 178 ARG A O 1
ATOM 1410 N N . THR A 1 179 ? -15.228 -0.690 31.508 1.00 86.19 179 THR A N 1
ATOM 1411 C CA . THR A 1 179 ? -16.614 -1.178 31.535 1.00 86.19 179 THR A CA 1
ATOM 1412 C C . THR A 1 179 ? -16.920 -1.967 32.806 1.00 86.19 179 THR A C 1
ATOM 1414 O O . THR A 1 179 ? -18.001 -1.814 33.366 1.00 86.19 179 THR A O 1
ATOM 1417 N N . VAL A 1 180 ? -15.965 -2.751 33.316 1.00 87.88 180 VAL A N 1
ATOM 1418 C CA . VAL A 1 180 ? -16.108 -3.431 34.615 1.00 87.88 180 VAL A CA 1
ATOM 1419 C C . VAL A 1 180 ? -16.256 -2.411 35.747 1.00 87.88 180 VAL A C 1
ATOM 1421 O O . VAL A 1 180 ? -17.143 -2.556 36.584 1.00 87.88 180 VAL A O 1
ATOM 1424 N N . LEU A 1 181 ? -15.445 -1.349 35.753 1.00 85.19 181 LEU A N 1
ATOM 1425 C CA 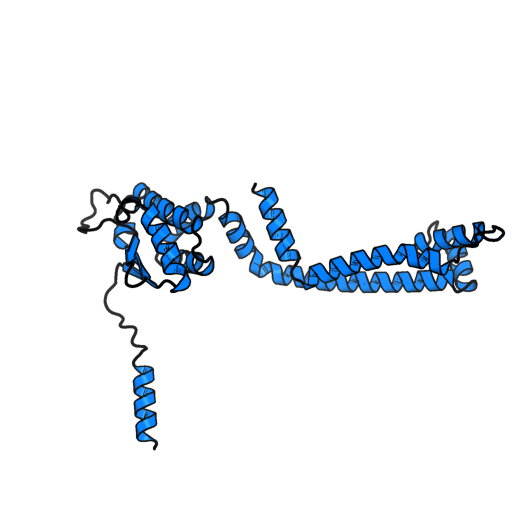. LEU A 1 181 ? -15.534 -0.280 36.756 1.00 85.19 181 LEU A CA 1
ATOM 1426 C C . LEU A 1 181 ? -16.866 0.481 36.692 1.00 85.19 181 LEU A C 1
ATOM 1428 O O . LEU A 1 181 ? -17.466 0.756 37.731 1.00 85.19 181 LEU A O 1
ATOM 1432 N N . ASP A 1 182 ? -17.357 0.769 35.486 1.00 84.62 182 ASP A N 1
ATOM 1433 C CA . ASP A 1 182 ? -18.680 1.364 35.280 1.00 84.62 182 ASP A CA 1
ATOM 1434 C C . ASP A 1 182 ? -19.797 0.457 35.822 1.00 84.62 182 ASP A C 1
ATOM 1436 O O . ASP A 1 182 ? -20.725 0.937 36.473 1.00 84.62 182 ASP A O 1
ATOM 1440 N N . LEU A 1 183 ? -19.706 -0.857 35.590 1.00 84.94 183 LEU A N 1
ATOM 1441 C CA . LEU A 1 183 ? -20.703 -1.820 36.057 1.00 84.94 183 LEU A CA 1
ATOM 1442 C C . LEU A 1 183 ? -20.692 -1.955 37.585 1.00 84.94 183 LEU A C 1
ATOM 1444 O O . LEU A 1 183 ? -21.753 -2.015 38.202 1.00 84.94 183 LEU A O 1
ATOM 1448 N N . VAL A 1 184 ? -19.505 -1.932 38.198 1.00 85.81 184 VAL A N 1
ATOM 1449 C CA . VAL A 1 184 ? -19.332 -1.898 39.658 1.00 85.81 184 VAL A CA 1
ATOM 1450 C C . VAL A 1 184 ? -19.980 -0.645 40.257 1.00 85.81 184 VAL A C 1
ATOM 1452 O O . VAL A 1 184 ? -20.684 -0.750 41.258 1.00 85.81 184 VAL A O 1
ATOM 1455 N N . TYR A 1 185 ? -19.816 0.523 39.628 1.00 82.44 185 TYR A N 1
ATOM 1456 C CA . TYR A 1 185 ? -20.451 1.774 40.068 1.00 82.44 185 TYR A CA 1
ATOM 1457 C C . TYR A 1 185 ? -21.990 1.746 39.941 1.00 82.44 185 TYR A C 1
ATOM 1459 O O . TYR A 1 185 ? -22.713 2.255 40.805 1.00 82.44 185 TYR A O 1
ATOM 1467 N N . LEU A 1 186 ? -22.516 1.139 38.871 1.00 83.06 186 LEU A N 1
ATOM 1468 C CA . LEU A 1 186 ? -23.962 1.028 38.648 1.00 83.06 186 LEU A CA 1
ATOM 1469 C C . LEU A 1 186 ? -24.612 -0.020 39.564 1.00 83.06 186 LEU A C 1
ATOM 1471 O O . LEU A 1 186 ? -25.719 0.212 40.045 1.00 83.06 186 LEU A O 1
ATOM 1475 N N . GLY A 1 187 ? -23.929 -1.140 39.817 1.00 80.12 187 GLY A N 1
ATOM 1476 C CA . GLY A 1 187 ? -24.484 -2.288 40.535 1.00 80.12 187 GLY A CA 1
ATOM 1477 C C . GLY A 1 187 ? -24.279 -2.293 42.047 1.00 80.12 187 GLY A C 1
ATOM 1478 O O . GLY A 1 187 ? -25.087 -2.901 42.747 1.00 80.12 187 GLY A O 1
ATOM 1479 N N . LEU A 1 188 ? -23.242 -1.629 42.574 1.00 81.94 188 LEU A N 1
ATOM 1480 C CA . LEU A 1 188 ? -22.929 -1.661 44.006 1.00 81.94 188 LEU A CA 1
ATOM 1481 C C . LEU A 1 188 ? -23.085 -0.275 44.661 1.00 81.94 188 LEU A C 1
ATOM 1483 O O . LEU A 1 188 ? -22.287 0.623 44.379 1.00 81.94 188 LEU A O 1
ATOM 1487 N N . PRO A 1 189 ? -24.042 -0.095 45.596 1.00 74.81 189 PRO A N 1
ATOM 1488 C CA . PRO A 1 189 ? -24.258 1.189 46.270 1.00 74.81 189 PRO A CA 1
ATOM 1489 C C . PRO A 1 189 ? -23.049 1.618 47.116 1.00 74.81 189 PRO A C 1
ATOM 1491 O O . PRO A 1 189 ? -22.672 2.784 47.106 1.00 74.81 189 PRO A O 1
ATOM 1494 N N . PHE A 1 190 ? -22.362 0.669 47.759 1.00 74.69 190 PHE A N 1
ATOM 1495 C CA . PHE A 1 190 ? -21.144 0.949 48.527 1.00 74.69 190 PHE A CA 1
ATOM 1496 C C . PHE A 1 190 ? -19.988 1.459 47.648 1.00 74.69 190 PHE A C 1
ATOM 1498 O O . PHE A 1 190 ? -19.271 2.391 48.010 1.00 74.69 190 PHE A O 1
ATOM 1505 N N . ALA A 1 191 ? -19.806 0.869 46.460 1.00 74.12 191 ALA A N 1
ATOM 1506 C CA . ALA A 1 191 ? -18.763 1.304 45.532 1.00 74.12 191 ALA A CA 1
ATOM 1507 C C . ALA A 1 191 ? -19.044 2.713 44.990 1.00 74.12 191 ALA A C 1
ATOM 1509 O O . ALA A 1 191 ? -18.112 3.492 44.785 1.00 74.12 191 ALA A O 1
ATOM 1510 N N . ARG A 1 192 ? -20.326 3.044 44.799 1.00 72.56 192 ARG A N 1
ATOM 1511 C CA . ARG A 1 192 ? -20.788 4.370 44.388 1.00 72.56 192 ARG A CA 1
ATOM 1512 C C . ARG A 1 192 ? -20.447 5.435 45.419 1.00 72.56 192 ARG A C 1
ATOM 1514 O O . ARG A 1 192 ? -19.769 6.397 45.070 1.00 72.56 192 ARG A O 1
ATOM 1521 N N . GLU A 1 193 ? -20.829 5.223 46.674 1.00 74.56 193 GLU A N 1
ATOM 1522 C CA . GLU A 1 193 ? -20.578 6.171 47.764 1.00 74.56 193 GLU A CA 1
ATOM 1523 C C . GLU A 1 193 ? -19.072 6.435 47.938 1.00 74.56 193 GLU A C 1
ATOM 1525 O O . GLU A 1 193 ? -18.623 7.581 47.963 1.00 74.56 193 GLU A O 1
ATOM 1530 N N . LEU A 1 194 ? -18.252 5.378 47.912 1.00 75.75 194 LEU A N 1
ATOM 1531 C CA . LEU A 1 194 ? -16.794 5.496 48.012 1.00 75.75 194 LEU A CA 1
ATOM 1532 C C . LEU A 1 194 ? -16.166 6.276 46.841 1.00 75.75 194 LEU A C 1
ATOM 1534 O O . LEU A 1 194 ? -15.153 6.966 47.012 1.00 75.75 194 LEU A O 1
ATOM 1538 N N . MET A 1 195 ? -16.722 6.141 45.635 1.00 71.62 195 MET A N 1
ATOM 1539 C CA . MET A 1 195 ? -16.248 6.850 44.444 1.00 71.62 195 MET A CA 1
ATOM 1540 C C . MET A 1 195 ? -16.751 8.295 44.386 1.00 71.62 195 MET A C 1
ATOM 1542 O O . MET A 1 195 ? -16.018 9.162 43.910 1.00 71.62 195 MET A O 1
ATOM 1546 N N . GLU A 1 196 ? -17.942 8.578 44.907 1.00 71.94 196 GLU A N 1
ATOM 1547 C CA . GLU A 1 196 ? -18.506 9.927 45.013 1.00 71.94 196 GLU A CA 1
ATOM 1548 C C . GLU A 1 196 ? -17.776 10.766 46.065 1.00 71.94 196 GLU A C 1
ATOM 1550 O O . GLU A 1 196 ? -17.369 11.888 45.757 1.00 71.94 196 GLU A O 1
ATOM 1555 N N . VAL A 1 197 ? -17.469 10.192 47.235 1.00 70.12 197 VAL A N 1
ATOM 1556 C CA . VAL A 1 197 ? -16.626 10.830 48.266 1.00 70.12 197 VAL A CA 1
ATOM 1557 C C . VAL A 1 197 ? -15.242 11.175 47.701 1.00 70.12 197 VAL A C 1
ATOM 1559 O O . VAL A 1 197 ? -14.740 12.288 47.874 1.00 70.12 197 VAL A O 1
ATOM 1562 N N . ARG A 1 198 ? -14.631 10.256 46.938 1.00 66.00 198 ARG A N 1
ATOM 1563 C CA . ARG A 1 198 ? -13.347 10.517 46.259 1.00 66.00 198 ARG A CA 1
ATOM 1564 C C . ARG A 1 198 ? -13.449 11.544 45.131 1.00 66.00 198 ARG A C 1
ATOM 1566 O O . ARG A 1 198 ? -12.473 12.254 44.875 1.00 66.00 198 ARG A O 1
ATOM 1573 N N . SER A 1 199 ? -14.591 11.624 44.452 1.00 65.94 199 SER A N 1
ATOM 1574 C CA . SER A 1 199 ? -14.831 12.599 43.386 1.00 65.94 199 SER A CA 1
ATOM 1575 C C . SER A 1 199 ? -15.047 14.010 43.934 1.00 65.94 199 SER A C 1
ATOM 1577 O O . SER A 1 199 ? -14.601 14.963 43.301 1.00 65.94 199 SER A O 1
ATOM 1579 N N . GLN A 1 200 ? -15.664 14.165 45.110 1.00 62.06 200 GLN A N 1
ATOM 1580 C CA . GLN A 1 200 ? -15.801 15.466 45.778 1.00 62.06 200 GLN A CA 1
ATOM 1581 C C . GLN A 1 200 ? -14.447 16.049 46.211 1.00 62.06 200 GLN A C 1
ATOM 1583 O O . GLN A 1 200 ? -14.256 17.257 46.128 1.00 62.06 200 GLN A O 1
ATOM 1588 N N . GLN A 1 201 ? -13.483 15.204 46.595 1.00 59.69 201 GLN A N 1
ATOM 1589 C CA . GLN A 1 201 ? -12.134 15.652 46.967 1.00 59.69 201 GLN A CA 1
ATOM 1590 C C . GLN A 1 201 ? -11.228 15.982 45.766 1.00 59.69 201 GLN A C 1
ATOM 1592 O O . GLN A 1 201 ? -10.376 16.856 45.874 1.00 59.69 201 GLN A O 1
ATOM 1597 N N . ASN A 1 202 ? -11.390 15.300 44.624 1.00 59.47 202 ASN A N 1
ATOM 1598 C CA . ASN A 1 202 ? -10.497 15.439 43.457 1.00 59.47 202 ASN A CA 1
ATOM 1599 C C . ASN A 1 202 ? -11.146 16.104 42.226 1.00 59.47 202 ASN A C 1
ATOM 1601 O O . ASN A 1 202 ? -10.536 16.155 41.158 1.00 59.47 202 ASN A O 1
ATOM 1605 N N . GLY A 1 203 ? -12.395 16.565 42.328 1.00 54.44 203 GLY A N 1
ATOM 1606 C CA . GLY A 1 203 ? -13.118 17.280 41.268 1.00 54.44 203 GLY A CA 1
ATOM 1607 C C . GLY A 1 203 ? -13.478 16.461 40.016 1.00 54.44 203 GLY A C 1
ATOM 1608 O O . GLY A 1 203 ? -14.161 16.986 39.136 1.00 54.44 203 GLY A O 1
ATOM 1609 N N . LYS A 1 204 ? -13.053 15.192 39.899 1.00 54.00 204 LYS A N 1
ATOM 1610 C CA . LYS A 1 204 ? -13.373 14.290 38.775 1.00 54.00 204 LYS A CA 1
ATOM 1611 C C . LYS A 1 204 ? -13.457 12.821 39.201 1.00 54.00 204 LYS A C 1
ATOM 1613 O O . LYS A 1 204 ? -12.593 12.313 39.917 1.00 54.00 204 LYS A O 1
ATOM 1618 N N . PHE A 1 205 ? -14.415 12.103 38.614 1.00 60.78 205 PHE A N 1
ATOM 1619 C CA . PHE A 1 205 ? -14.462 10.640 38.614 1.00 60.78 205 PHE A CA 1
ATOM 1620 C C . PHE A 1 205 ? -13.287 10.091 37.785 1.00 60.78 205 PHE A C 1
ATOM 1622 O O . PHE A 1 205 ? -13.337 10.044 36.558 1.00 60.78 205 PHE A O 1
ATOM 1629 N N . ARG A 1 206 ? -12.180 9.722 38.442 1.00 58.66 206 ARG A N 1
ATOM 1630 C CA . ARG A 1 206 ? -10.916 9.358 37.763 1.00 58.66 206 ARG A CA 1
ATOM 1631 C C . ARG A 1 206 ? -10.979 8.026 36.999 1.00 58.66 206 ARG A C 1
ATOM 1633 O O . ARG A 1 206 ? -10.206 7.825 36.065 1.00 58.66 206 ARG A O 1
ATOM 1640 N N . PHE A 1 207 ? -11.902 7.139 37.370 1.00 65.88 207 PHE A N 1
ATOM 1641 C CA . PHE A 1 207 ? -11.955 5.761 36.866 1.00 65.88 207 PHE A CA 1
ATOM 1642 C C . PHE A 1 207 ? -13.330 5.317 36.346 1.00 65.88 207 PHE A C 1
ATOM 1644 O O . PHE A 1 207 ? -13.412 4.273 35.710 1.00 65.88 207 PHE A O 1
ATOM 1651 N N . VAL A 1 208 ? -14.377 6.119 36.564 1.00 73.38 208 VAL A N 1
ATOM 1652 C CA . VAL A 1 208 ? -15.740 5.857 36.079 1.00 73.38 208 VAL A CA 1
ATOM 1653 C C . VAL A 1 208 ? -16.020 6.756 34.883 1.00 73.38 208 VAL A C 1
ATOM 1655 O O . VAL A 1 208 ? -15.677 7.940 34.872 1.00 73.38 208 VAL A O 1
ATOM 1658 N N . SER A 1 209 ? -16.633 6.193 33.853 1.00 77.00 209 SER A N 1
ATOM 1659 C CA . SER A 1 209 ? -17.020 6.911 32.651 1.00 77.00 209 SER A CA 1
ATOM 1660 C C . SER A 1 209 ? -18.148 7.898 32.947 1.00 77.00 209 SER A C 1
ATOM 1662 O O . SER A 1 209 ? -19.124 7.572 33.624 1.00 77.00 209 SER A O 1
ATOM 1664 N N . SER A 1 210 ? -18.096 9.083 32.333 1.00 74.31 210 SER A N 1
ATOM 1665 C CA . SER A 1 210 ? -19.204 10.052 32.363 1.00 74.31 210 SER A CA 1
ATOM 1666 C C . SER A 1 210 ? -20.517 9.449 31.851 1.00 74.31 210 SER A C 1
ATOM 1668 O O . SER A 1 210 ? -21.600 9.889 32.224 1.00 74.31 210 SER A O 1
ATOM 1670 N N . THR A 1 211 ? -20.435 8.394 31.032 1.00 77.75 211 THR A N 1
ATOM 1671 C CA . THR A 1 211 ? -21.602 7.644 30.561 1.00 77.75 211 THR A CA 1
ATOM 1672 C C . THR A 1 211 ? -22.330 6.922 31.694 1.00 77.75 211 THR A C 1
ATOM 1674 O O . THR A 1 211 ? -23.559 6.930 31.706 1.00 77.75 211 THR A O 1
ATOM 1677 N N . ALA A 1 212 ? -21.608 6.305 32.633 1.00 77.12 212 ALA A N 1
ATOM 1678 C CA . ALA A 1 212 ? -22.212 5.595 33.760 1.00 77.12 212 ALA A CA 1
ATOM 1679 C C . ALA A 1 212 ? -22.891 6.586 34.716 1.00 77.12 212 ALA A C 1
ATOM 1681 O O . ALA A 1 212 ? -24.069 6.425 35.025 1.00 77.12 212 ALA A O 1
ATOM 1682 N N . VAL A 1 213 ? -22.200 7.681 35.051 1.00 79.88 213 VAL A N 1
ATOM 1683 C CA . VAL A 1 213 ? -22.734 8.763 35.897 1.00 79.88 213 VAL A CA 1
ATOM 1684 C C . VAL A 1 213 ? -24.000 9.375 35.286 1.00 79.88 213 VAL A C 1
ATOM 1686 O O . VAL A 1 213 ? -25.028 9.471 35.951 1.00 79.88 213 VAL A O 1
ATOM 1689 N N . ASN A 1 214 ? -23.977 9.716 33.993 1.00 80.94 214 ASN A N 1
ATOM 1690 C CA . ASN A 1 214 ? -25.141 10.296 33.316 1.00 80.94 214 ASN A CA 1
ATOM 1691 C C . ASN A 1 214 ? -26.312 9.313 33.198 1.00 80.94 214 ASN A C 1
ATOM 1693 O O . ASN A 1 214 ? -27.463 9.734 33.218 1.00 80.94 214 ASN A O 1
ATOM 1697 N N . SER A 1 215 ? -26.041 8.013 33.040 1.00 78.69 215 SER A N 1
ATOM 1698 C CA . SER A 1 215 ? -27.105 7.001 32.942 1.00 78.69 215 SER A CA 1
ATOM 1699 C C . SER A 1 215 ? -27.774 6.755 34.293 1.00 78.69 215 SER A C 1
ATOM 1701 O O . SER A 1 215 ? -28.984 6.551 34.339 1.00 78.69 215 SER A O 1
ATOM 1703 N N . MET A 1 216 ? -27.009 6.847 35.384 1.00 76.62 216 MET A N 1
ATOM 1704 C CA . MET A 1 216 ? -27.551 6.790 36.738 1.00 76.62 216 MET A CA 1
ATOM 1705 C C . MET A 1 216 ? -28.418 8.015 37.035 1.00 76.62 216 MET A C 1
ATOM 1707 O O . MET A 1 216 ? -29.579 7.861 37.397 1.00 76.62 216 MET A O 1
ATOM 1711 N N . LYS A 1 217 ? -27.905 9.221 36.767 1.00 79.62 217 LYS A N 1
ATOM 1712 C CA . LYS A 1 217 ? -28.629 10.482 36.995 1.00 79.62 217 LYS A CA 1
ATOM 1713 C C . LYS A 1 217 ? -29.947 10.554 36.217 1.00 79.62 217 LYS A C 1
ATOM 1715 O O . LYS A 1 217 ? -30.953 11.044 36.724 1.00 79.62 217 LYS A O 1
ATOM 1720 N N . GLU A 1 218 ? -29.952 10.052 34.980 1.00 79.81 218 GLU A N 1
ATOM 1721 C CA . GLU A 1 218 ? -31.153 9.989 34.137 1.00 79.81 218 GLU A CA 1
ATOM 1722 C C . GLU A 1 218 ? -32.157 8.935 34.626 1.00 79.81 218 GLU A C 1
ATOM 1724 O O . GLU A 1 218 ? -33.365 9.122 34.508 1.00 79.81 218 GLU A O 1
ATOM 1729 N N . SER A 1 219 ? -31.675 7.833 35.202 1.00 78.31 219 SER A N 1
ATOM 1730 C CA . SER A 1 219 ? -32.561 6.846 35.812 1.00 78.31 219 SER A CA 1
ATOM 1731 C C . SER A 1 219 ? -33.162 7.369 37.114 1.00 78.31 219 SER A C 1
ATOM 1733 O O . SER A 1 219 ? -34.374 7.285 37.275 1.00 78.31 219 SER A O 1
ATOM 1735 N N . GLU A 1 220 ? -32.359 7.994 37.982 1.00 78.19 220 GLU A N 1
ATOM 1736 C CA . GLU A 1 220 ? -32.800 8.610 39.242 1.00 78.19 220 GLU A CA 1
ATOM 1737 C C . GLU A 1 220 ? -33.847 9.704 39.015 1.00 78.19 220 GLU A C 1
ATOM 1739 O O . GLU A 1 220 ? -34.857 9.741 39.707 1.00 78.19 220 GLU A O 1
ATOM 1744 N N . THR A 1 221 ? -33.667 10.540 37.989 1.00 78.00 221 THR A N 1
ATOM 1745 C CA . THR A 1 221 ? -34.662 11.560 37.603 1.00 78.00 221 THR A CA 1
ATOM 1746 C C . THR A 1 221 ? -35.930 10.975 36.978 1.00 78.00 221 THR A C 1
ATOM 1748 O O . THR A 1 221 ? -36.955 11.650 36.942 1.00 78.00 221 THR A O 1
ATOM 1751 N N . SER A 1 222 ? -35.891 9.724 36.508 1.00 73.00 222 SER A N 1
ATOM 1752 C CA . SER A 1 222 ? -37.070 9.005 36.007 1.00 73.00 222 SER A CA 1
ATOM 1753 C C . SER A 1 222 ? -37.818 8.213 37.090 1.00 73.00 222 SER A C 1
ATOM 1755 O O . SER A 1 222 ? -38.920 7.720 36.821 1.00 73.00 222 SER A O 1
ATOM 1757 N N . ILE A 1 223 ? -37.269 8.111 38.310 1.00 66.25 223 ILE A N 1
ATOM 1758 C CA . ILE A 1 223 ? -37.944 7.495 39.462 1.00 66.25 223 ILE A CA 1
ATOM 1759 C C . ILE A 1 223 ? -39.150 8.372 39.832 1.00 66.25 223 ILE A C 1
ATOM 1761 O O . ILE A 1 223 ? -38.994 9.514 40.250 1.00 66.25 223 ILE A O 1
ATOM 1765 N N . GLY A 1 224 ? -40.361 7.840 39.637 1.00 61.47 224 GLY A N 1
ATOM 1766 C CA . GLY A 1 224 ? -41.631 8.551 39.861 1.00 61.47 224 GLY A CA 1
ATOM 1767 C C . GLY A 1 224 ? -42.345 9.022 38.587 1.00 61.47 224 GLY A C 1
ATOM 1768 O O . GLY A 1 224 ? -43.465 9.517 38.664 1.00 61.47 224 GLY A O 1
ATOM 1769 N N . SER A 1 225 ? -41.741 8.833 37.410 1.00 64.25 225 SER A N 1
ATOM 1770 C CA . SER A 1 225 ? -42.382 9.085 36.113 1.00 64.25 225 SER A CA 1
ATOM 1771 C C . SER A 1 225 ? -42.991 7.801 35.525 1.00 64.25 225 SER A C 1
ATOM 1773 O O . SER A 1 225 ? -42.490 6.705 35.768 1.00 64.25 225 SER A O 1
ATOM 1775 N N . ALA A 1 226 ? -44.050 7.918 34.712 1.00 62.41 226 ALA A N 1
ATOM 1776 C CA . ALA A 1 226 ? -44.714 6.771 34.070 1.00 62.41 226 ALA A CA 1
ATOM 1777 C C . ALA A 1 226 ? -43.798 5.961 33.121 1.00 62.41 226 ALA A C 1
ATOM 1779 O O . ALA A 1 226 ? -44.116 4.830 32.771 1.00 62.41 226 ALA A O 1
ATOM 1780 N N . ASN A 1 227 ? -42.647 6.523 32.732 1.00 67.62 227 ASN A N 1
ATOM 1781 C CA . ASN A 1 227 ? -41.630 5.894 31.890 1.00 67.62 227 ASN A CA 1
ATOM 1782 C C . ASN A 1 227 ? -40.321 5.707 32.670 1.00 67.62 227 ASN A C 1
ATOM 1784 O O . ASN A 1 227 ? -39.307 6.338 32.363 1.00 67.62 227 ASN A O 1
ATOM 1788 N N . TYR A 1 228 ? -40.341 4.837 33.682 1.00 70.50 228 TYR A N 1
ATOM 1789 C CA . TYR A 1 228 ? -39.126 4.444 34.395 1.00 70.50 228 TYR A CA 1
ATOM 1790 C C . TYR A 1 228 ? -38.086 3.883 33.414 1.00 70.50 228 TYR A C 1
ATOM 1792 O O . TYR A 1 228 ? -38.349 2.924 32.681 1.00 70.50 228 TYR A O 1
ATOM 1800 N N . LYS A 1 229 ? -36.886 4.471 33.399 1.00 73.62 229 LYS A N 1
ATOM 1801 C CA . LYS A 1 229 ? -35.793 4.020 32.537 1.00 73.62 229 LYS A CA 1
ATOM 1802 C C . LYS A 1 229 ? -34.807 3.180 33.341 1.00 73.62 229 LYS A C 1
ATOM 1804 O O . LYS A 1 229 ? -34.152 3.678 34.255 1.00 73.62 229 LYS A O 1
ATOM 1809 N N . ASN A 1 230 ? -34.654 1.913 32.962 1.00 81.00 230 ASN A N 1
ATOM 1810 C CA . ASN A 1 230 ? -33.686 1.012 33.584 1.00 81.00 230 ASN A CA 1
ATOM 1811 C C . ASN A 1 230 ? -32.240 1.501 33.344 1.00 81.00 230 ASN A C 1
ATOM 1813 O O . ASN A 1 230 ? -31.806 1.631 32.195 1.00 81.00 230 ASN A O 1
ATOM 1817 N N . VAL A 1 231 ? -31.497 1.721 34.439 1.00 79.75 231 VAL A N 1
ATOM 1818 C CA . VAL A 1 231 ? -30.087 2.157 34.465 1.00 79.75 231 VAL A CA 1
ATOM 1819 C C . VAL A 1 231 ? -29.206 1.333 33.519 1.00 79.75 231 VAL A C 1
ATOM 1821 O O . VAL A 1 231 ? -28.441 1.892 32.730 1.00 79.75 231 VAL A O 1
ATOM 1824 N N . TYR A 1 232 ? -29.320 0.002 33.574 1.00 79.38 232 TYR A N 1
ATOM 1825 C CA . TYR A 1 232 ? -28.476 -0.913 32.807 1.00 79.38 232 TYR A CA 1
ATOM 1826 C C . TYR A 1 232 ? -28.765 -0.817 31.314 1.00 79.38 232 TYR A C 1
ATOM 1828 O O . TYR A 1 232 ? -27.839 -0.738 30.513 1.00 79.38 232 TYR A O 1
ATOM 1836 N N . VAL A 1 233 ? -30.042 -0.756 30.930 1.00 82.00 233 VAL A N 1
ATOM 1837 C CA . VAL A 1 233 ? -30.450 -0.633 29.520 1.00 82.00 233 VAL A CA 1
ATOM 1838 C C . VAL A 1 233 ? -29.934 0.678 28.926 1.00 82.00 233 VAL A C 1
ATOM 1840 O O . VAL A 1 233 ? -29.430 0.709 27.802 1.00 82.00 233 VAL A O 1
ATOM 1843 N N . LEU A 1 234 ? -30.012 1.762 29.698 1.00 81.25 234 LEU A N 1
ATOM 1844 C CA . LEU A 1 234 ? -29.574 3.086 29.271 1.00 81.25 234 LEU A CA 1
ATOM 1845 C C . LEU A 1 234 ? -28.046 3.162 29.120 1.00 81.25 234 LEU A C 1
ATOM 1847 O O . LEU A 1 234 ? -27.546 3.740 28.151 1.00 81.25 234 LEU A O 1
ATOM 1851 N N . TYR A 1 235 ? -27.313 2.499 30.018 1.00 83.00 235 TYR A N 1
ATOM 1852 C CA . TYR A 1 235 ? -25.867 2.324 29.914 1.00 83.00 235 TYR A CA 1
ATOM 1853 C C . TYR A 1 235 ? -25.472 1.463 28.703 1.00 83.00 235 TYR A C 1
ATOM 1855 O O . TYR A 1 235 ? -24.709 1.928 27.851 1.00 83.00 235 TYR A O 1
ATOM 1863 N N . PHE A 1 236 ? -26.036 0.253 28.571 1.00 82.56 236 PHE A N 1
ATOM 1864 C CA . PHE A 1 236 ? -25.740 -0.684 27.479 1.00 82.56 236 PHE A CA 1
ATOM 1865 C C . PHE A 1 236 ? -25.992 -0.064 26.104 1.00 82.56 236 PHE A C 1
ATOM 1867 O O . PHE A 1 236 ? -25.142 -0.160 25.221 1.00 82.56 236 PHE A O 1
ATOM 1874 N N . ARG A 1 237 ? -27.096 0.673 25.935 1.00 84.31 237 ARG A N 1
ATOM 1875 C CA . ARG A 1 237 ? -27.406 1.380 24.684 1.00 84.31 237 ARG A CA 1
ATOM 1876 C C . ARG A 1 237 ? -26.316 2.382 24.279 1.00 84.31 237 ARG A C 1
ATOM 1878 O O . ARG A 1 237 ? -26.033 2.532 23.094 1.00 84.31 237 ARG A O 1
ATOM 1885 N N . ARG A 1 238 ? -25.683 3.056 25.247 1.00 81.69 238 ARG A N 1
ATOM 1886 C CA . ARG A 1 238 ? -24.617 4.049 25.008 1.00 81.69 238 ARG A CA 1
ATOM 1887 C C . ARG A 1 238 ? -23.242 3.419 24.783 1.00 81.69 238 ARG A C 1
ATOM 1889 O O . ARG A 1 238 ? -22.384 4.038 24.152 1.00 81.69 238 ARG A O 1
ATOM 1896 N N . ILE A 1 239 ? -22.987 2.222 25.311 1.00 83.94 239 ILE A N 1
ATOM 1897 C CA . ILE A 1 239 ? -21.718 1.514 25.075 1.00 83.94 239 ILE A CA 1
ATOM 1898 C C . ILE A 1 239 ? -21.750 0.661 23.806 1.00 83.94 239 ILE A C 1
ATOM 1900 O O . ILE A 1 239 ? -20.735 0.611 23.119 1.00 83.94 239 ILE A O 1
ATOM 1904 N N . VAL A 1 240 ? -22.898 0.081 23.434 1.00 84.75 240 VAL A N 1
ATOM 1905 C CA . VAL A 1 240 ? -23.053 -0.774 22.242 1.00 84.75 240 VAL A CA 1
ATOM 1906 C C . VAL A 1 240 ? -22.526 -0.098 20.978 1.00 84.75 240 VAL A C 1
ATOM 1908 O O . VAL A 1 240 ? -21.759 -0.710 20.243 1.00 84.75 240 VAL A O 1
ATOM 1911 N N . LEU A 1 241 ? -22.838 1.184 20.763 1.00 82.50 241 LEU A N 1
ATOM 1912 C CA . LEU A 1 241 ? -22.334 1.922 19.600 1.00 82.50 241 LEU A CA 1
ATOM 1913 C C . LEU A 1 241 ? -20.801 2.001 19.574 1.00 82.50 241 LEU A C 1
ATOM 1915 O O . LEU A 1 241 ? -20.194 1.818 18.523 1.00 82.50 241 LEU A O 1
ATOM 1919 N N . ARG A 1 242 ? -20.160 2.210 20.731 1.00 83.50 242 ARG A N 1
ATOM 1920 C CA . ARG A 1 242 ? -18.692 2.252 20.833 1.00 83.50 242 ARG A CA 1
ATOM 1921 C C . ARG A 1 242 ? -18.066 0.892 20.536 1.00 83.50 242 ARG A C 1
ATOM 1923 O O . ARG A 1 242 ? -17.066 0.838 19.830 1.00 83.50 242 ARG A O 1
ATOM 1930 N N . TYR A 1 243 ? -18.666 -0.191 21.026 1.00 84.94 243 TYR A N 1
ATOM 1931 C CA . TYR A 1 243 ? -18.197 -1.552 20.754 1.00 84.94 243 TYR A CA 1
ATOM 1932 C C . TYR A 1 243 ? -18.397 -1.970 19.294 1.00 84.94 243 TYR A C 1
ATOM 1934 O O . TYR A 1 243 ? -17.517 -2.621 18.741 1.00 84.94 243 TYR A O 1
ATOM 1942 N N . ILE A 1 244 ? -19.496 -1.564 18.651 1.00 87.19 244 ILE A N 1
ATOM 1943 C CA . ILE A 1 244 ? -19.722 -1.812 17.218 1.00 87.19 244 ILE A CA 1
ATOM 1944 C C . ILE A 1 244 ? -18.642 -1.114 16.385 1.00 87.19 244 ILE A C 1
ATOM 1946 O O . ILE A 1 244 ? -18.005 -1.752 15.552 1.00 87.19 244 ILE A O 1
ATOM 1950 N N . ILE A 1 245 ? -18.380 0.170 16.650 1.00 86.00 245 ILE A N 1
ATOM 1951 C CA . ILE A 1 245 ? -17.334 0.929 15.946 1.00 86.00 245 ILE A CA 1
ATOM 1952 C C . ILE A 1 245 ? -15.958 0.289 16.171 1.00 86.00 245 ILE A C 1
ATOM 1954 O O . ILE A 1 245 ? -15.199 0.102 15.222 1.00 86.00 245 ILE A O 1
ATOM 1958 N N . LEU A 1 246 ? -15.646 -0.092 17.414 1.00 85.00 246 LEU A N 1
ATOM 1959 C CA . LEU A 1 246 ? -14.396 -0.773 17.750 1.00 85.00 246 LEU A CA 1
ATOM 1960 C C . LEU A 1 246 ? -14.268 -2.115 17.017 1.00 85.00 246 LEU A C 1
ATOM 1962 O O . LEU A 1 246 ? -13.202 -2.420 16.495 1.00 85.00 246 LEU A O 1
ATOM 1966 N N . SER A 1 247 ? -15.347 -2.895 16.948 1.00 84.00 247 SER A N 1
ATOM 1967 C CA . SER A 1 247 ? -15.383 -4.183 16.253 1.00 84.00 247 SER A CA 1
ATOM 1968 C C . SER A 1 247 ? -15.158 -4.028 14.751 1.00 84.00 247 SER A C 1
ATOM 1970 O O . SER A 1 247 ? -14.390 -4.801 14.185 1.00 84.00 247 SER A O 1
ATOM 1972 N N . ILE A 1 248 ? -15.746 -3.007 14.121 1.00 86.00 248 ILE A N 1
ATOM 1973 C CA . ILE A 1 248 ? -15.491 -2.682 12.711 1.00 86.00 248 ILE A CA 1
ATOM 1974 C C . ILE A 1 248 ? -14.029 -2.271 12.522 1.00 86.00 248 ILE A C 1
ATOM 1976 O O . ILE A 1 248 ? -13.378 -2.751 11.603 1.00 86.00 248 ILE A O 1
ATOM 1980 N N . CYS A 1 249 ? -13.488 -1.440 13.415 1.00 82.75 249 CYS A N 1
ATOM 1981 C CA . CYS A 1 249 ? -12.096 -0.993 13.354 1.00 82.75 249 CYS A CA 1
ATOM 1982 C C . CYS A 1 249 ? -11.107 -2.167 13.489 1.00 82.75 249 CYS A C 1
ATOM 1984 O O . CYS A 1 249 ? -10.165 -2.288 12.710 1.00 82.75 249 CYS A O 1
ATOM 1986 N N . LEU A 1 250 ? -11.365 -3.084 14.424 1.00 82.62 250 LEU A N 1
ATOM 1987 C CA . LEU A 1 250 ? -10.593 -4.317 14.602 1.00 82.62 250 LEU A CA 1
ATOM 1988 C C . LEU A 1 250 ? -10.726 -5.258 13.402 1.00 82.62 250 LEU A C 1
ATOM 1990 O O . LEU A 1 250 ? -9.728 -5.812 12.947 1.00 82.62 250 LEU A O 1
ATOM 1994 N N . GLY A 1 251 ? -11.939 -5.422 12.868 1.00 80.38 251 GLY A N 1
ATOM 1995 C CA . GLY A 1 251 ? -12.179 -6.221 11.667 1.00 80.38 251 GLY A CA 1
ATOM 1996 C C . GLY A 1 251 ? -11.430 -5.659 10.461 1.00 80.38 251 GLY A C 1
ATOM 1997 O O . GLY A 1 251 ? -10.782 -6.399 9.727 1.00 80.38 251 GLY A O 1
ATOM 1998 N N . TYR A 1 252 ? -11.432 -4.337 10.311 1.00 80.06 252 TYR A N 1
ATOM 1999 C CA . TYR A 1 252 ? -10.703 -3.643 9.260 1.00 80.06 252 TYR A CA 1
ATOM 2000 C C . TYR A 1 252 ? -9.183 -3.795 9.412 1.00 80.06 252 TYR A C 1
ATOM 2002 O O . TYR A 1 252 ? -8.478 -4.036 8.433 1.00 80.06 252 TYR A O 1
ATOM 2010 N N . LEU A 1 253 ? -8.672 -3.740 10.645 1.00 81.44 253 LEU A N 1
ATOM 2011 C CA . LEU A 1 253 ? -7.263 -4.000 10.945 1.00 81.44 253 LEU A CA 1
ATOM 2012 C C . LEU A 1 253 ? -6.853 -5.449 10.613 1.00 81.44 253 LEU A C 1
ATOM 2014 O O . LEU A 1 253 ? -5.749 -5.688 10.119 1.00 81.44 253 LEU A O 1
ATOM 2018 N N . ALA A 1 254 ? -7.742 -6.415 10.853 1.00 77.50 254 ALA A N 1
ATOM 2019 C CA . ALA A 1 254 ? -7.501 -7.828 10.573 1.00 77.50 254 ALA A CA 1
ATOM 2020 C C . ALA A 1 254 ? -7.526 -8.149 9.067 1.00 77.50 254 ALA A C 1
ATOM 2022 O O . ALA A 1 254 ? -6.657 -8.876 8.591 1.00 77.50 254 ALA A O 1
ATOM 2023 N N . LEU A 1 255 ? -8.465 -7.567 8.313 1.00 75.38 255 LEU A N 1
ATOM 2024 C CA . LEU A 1 255 ? -8.720 -7.842 6.889 1.00 75.38 255 LEU A CA 1
ATOM 2025 C C . LEU A 1 255 ? -7.833 -7.046 5.912 1.00 75.38 255 LEU A C 1
ATOM 2027 O O . LEU A 1 255 ? -8.219 -6.821 4.769 1.00 75.38 255 LEU A O 1
ATOM 2031 N N . ASP A 1 256 ? -6.645 -6.621 6.346 1.00 67.38 256 ASP A N 1
ATOM 2032 C CA . ASP A 1 256 ? -5.689 -5.860 5.524 1.00 67.38 256 ASP A CA 1
ATOM 2033 C C . ASP A 1 256 ? -6.145 -4.436 5.145 1.00 67.38 256 ASP A C 1
ATOM 2035 O O . ASP A 1 256 ? -5.647 -3.810 4.208 1.00 67.38 256 ASP A O 1
ATOM 2039 N N . GLY A 1 257 ? -7.078 -3.867 5.909 1.00 66.31 257 GLY A N 1
ATOM 2040 C CA . GLY A 1 257 ? -7.663 -2.562 5.620 1.00 66.31 257 GLY A CA 1
ATOM 2041 C C . GLY A 1 257 ? -6.667 -1.394 5.636 1.00 66.31 257 GLY A C 1
ATOM 2042 O O . GLY A 1 257 ? -6.882 -0.392 4.951 1.00 66.31 257 GLY A O 1
ATOM 2043 N N . ILE A 1 258 ? -5.535 -1.512 6.342 1.00 65.25 258 ILE A N 1
ATOM 2044 C CA . ILE A 1 258 ? -4.461 -0.503 6.283 1.00 65.25 258 ILE A CA 1
ATOM 2045 C C . ILE A 1 258 ? -3.932 -0.369 4.849 1.00 65.25 258 ILE A C 1
ATOM 2047 O O . ILE A 1 258 ? -3.776 0.751 4.364 1.00 65.25 258 ILE A O 1
ATOM 2051 N N . GLY A 1 259 ? -3.729 -1.485 4.141 1.00 66.06 259 GLY A N 1
ATOM 2052 C CA . GLY A 1 259 ? -3.298 -1.468 2.743 1.00 66.06 259 GLY A CA 1
ATOM 2053 C C . GLY A 1 259 ? -4.303 -0.749 1.839 1.00 66.06 259 GLY A C 1
ATOM 2054 O O . GLY A 1 259 ? -3.908 -0.015 0.936 1.00 66.06 259 GLY A O 1
ATOM 2055 N N . GLN A 1 260 ? -5.602 -0.883 2.121 1.00 68.12 260 GLN A N 1
ATOM 2056 C CA . GLN A 1 260 ? -6.665 -0.196 1.381 1.00 68.12 260 GLN A CA 1
ATOM 2057 C C . GLN A 1 260 ? -6.746 1.308 1.695 1.00 68.12 260 GLN A C 1
ATOM 2059 O O . GLN A 1 260 ? -6.922 2.097 0.770 1.00 68.12 260 GLN A O 1
ATOM 2064 N N . ILE A 1 261 ? -6.561 1.733 2.955 1.00 68.00 261 ILE A N 1
ATOM 2065 C CA . ILE A 1 261 ? -6.523 3.170 3.308 1.00 68.00 261 ILE A CA 1
ATOM 2066 C C . ILE A 1 261 ? -5.319 3.840 2.666 1.00 68.00 261 ILE A C 1
ATOM 2068 O O . ILE A 1 261 ? -5.455 4.936 2.136 1.00 68.00 261 ILE A O 1
ATOM 2072 N N . ILE A 1 262 ? -4.152 3.195 2.694 1.00 66.56 262 ILE A N 1
ATOM 2073 C CA . ILE A 1 262 ? -2.946 3.748 2.074 1.00 66.56 262 ILE A CA 1
ATOM 2074 C C . ILE A 1 262 ? -3.170 3.906 0.572 1.00 66.56 262 ILE A C 1
ATOM 2076 O O . ILE A 1 262 ? -2.918 4.984 0.049 1.00 66.56 262 ILE A O 1
ATOM 2080 N N . LYS A 1 263 ? -3.728 2.893 -0.104 1.00 64.88 263 LYS A N 1
ATOM 2081 C CA . LYS A 1 263 ? -4.103 2.992 -1.523 1.00 64.88 263 LYS A CA 1
ATOM 2082 C C . LYS A 1 263 ? -5.082 4.142 -1.790 1.00 64.88 263 LYS A C 1
ATOM 2084 O O . LYS A 1 263 ? -4.883 4.896 -2.733 1.00 64.88 263 LYS A O 1
ATOM 2089 N N . TRP A 1 264 ? -6.104 4.308 -0.951 1.00 71.62 264 TRP A N 1
ATOM 2090 C CA . TRP A 1 264 ? -7.100 5.374 -1.094 1.00 71.62 264 TRP A CA 1
ATOM 2091 C C . TRP A 1 264 ? -6.535 6.780 -0.831 1.00 71.62 264 TRP A C 1
ATOM 2093 O O . TRP A 1 264 ? -6.810 7.710 -1.589 1.00 71.62 264 TRP A O 1
ATOM 2103 N N . LEU A 1 265 ? -5.716 6.938 0.212 1.00 68.75 265 LEU A N 1
ATOM 2104 C CA . LEU A 1 265 ? -5.055 8.198 0.556 1.00 68.75 265 LEU A CA 1
ATOM 2105 C C . LEU A 1 265 ? -4.093 8.622 -0.557 1.00 68.75 265 LEU A C 1
ATOM 2107 O O . LEU A 1 265 ? -4.078 9.783 -0.952 1.00 68.75 265 LEU A O 1
ATOM 2111 N N . LEU A 1 266 ? -3.327 7.669 -1.089 1.00 63.84 266 LEU A N 1
ATOM 2112 C CA . LEU A 1 266 ? -2.390 7.926 -2.176 1.00 63.84 266 LEU A CA 1
ATOM 2113 C C . LEU A 1 266 ? -3.124 8.292 -3.469 1.00 63.84 266 LEU A C 1
ATOM 2115 O O . LEU A 1 266 ? -2.731 9.241 -4.133 1.00 63.84 266 LEU A O 1
ATOM 2119 N N . ASN A 1 267 ? -4.243 7.624 -3.763 1.00 68.94 267 ASN A N 1
ATOM 2120 C CA . ASN A 1 267 ? -5.103 7.981 -4.889 1.00 68.94 267 ASN A CA 1
ATOM 2121 C C . ASN A 1 267 ? -5.726 9.382 -4.747 1.00 68.94 267 ASN A C 1
ATOM 2123 O O . ASN A 1 267 ? -5.982 10.032 -5.743 1.00 68.94 267 ASN A O 1
ATOM 2127 N N . THR A 1 268 ? -5.974 9.855 -3.523 1.00 68.62 268 THR A N 1
ATOM 2128 C CA . THR A 1 268 ? -6.591 11.173 -3.276 1.00 68.62 268 THR A CA 1
ATOM 2129 C C . THR A 1 268 ? -5.573 12.316 -3.285 1.00 68.62 268 THR A C 1
ATOM 2131 O O . THR A 1 268 ? -5.934 13.451 -3.561 1.00 68.62 268 THR A O 1
ATOM 2134 N N . TYR A 1 269 ? -4.311 12.045 -2.941 1.00 56.12 269 TYR A N 1
ATOM 2135 C CA . TYR A 1 269 ? -3.261 13.070 -2.888 1.00 56.12 269 TYR A CA 1
ATOM 2136 C C . TYR A 1 269 ? -2.553 13.279 -4.238 1.00 56.12 269 TYR A C 1
ATOM 2138 O O . TYR A 1 269 ? -1.930 14.317 -4.443 1.00 56.12 269 TYR A O 1
ATOM 2146 N N . PHE A 1 270 ? -2.623 12.291 -5.135 1.00 53.50 270 PHE A N 1
ATOM 2147 C CA . PHE A 1 270 ? -2.003 12.321 -6.465 1.00 53.50 270 PHE A CA 1
ATOM 2148 C C . PHE A 1 270 ? -3.007 12.531 -7.621 1.00 53.50 270 PHE A C 1
ATOM 2150 O O . PHE A 1 270 ? -2.592 12.490 -8.775 1.00 53.50 270 PHE A O 1
ATOM 2157 N N . TYR A 1 271 ? -4.289 12.786 -7.324 1.00 43.41 271 TYR A N 1
ATOM 2158 C CA . TYR A 1 271 ? -5.307 13.257 -8.282 1.00 43.41 271 TYR A CA 1
ATOM 2159 C C . TYR A 1 271 ? -5.680 14.720 -8.029 1.00 43.41 271 TYR A C 1
ATOM 2161 O O . TYR A 1 271 ? -5.707 15.123 -6.843 1.00 43.41 271 TYR A O 1
#

Mean predicted aligned error: 18.18 Å

Foldseek 3Di:
DVVVVVVVVVVVVVVPPPPPDDDDQKDKDAADPVQLVQVVVLCVQCPDQNPQQAFDFDPPPPDDDPGLGQWGADSVRSMIMGRRVSLVRGDLVRNLRNLLSSLVSVVVIPRDPVSNVVVLVSQCVPDPSSVVSVVVSLVVPLVNVLVVVCVVCVVVVVVVLVVVLVVLVVVVVLVVQLVVLLVCCQPPPVSVVVQVVVCVVVVDSPRHDPLSVVLVVVQVVCVVPPDRDDSVVSSCVVVVVVVVVSVVVVVCSVVVVVVVVSSVVSVVVSD

Solvent-accessible surface area (backbone atoms only — not comparable to full-atom values): 15210 Å² total; per-residue (Å²): 122,73,69,61,56,54,53,52,53,52,58,67,58,63,81,66,72,79,72,89,64,75,94,68,57,58,47,80,42,84,54,58,78,89,33,39,68,39,46,50,53,34,46,63,72,31,38,80,94,31,55,56,22,47,41,50,63,39,94,83,52,93,76,87,66,100,66,46,37,38,54,48,74,42,83,88,82,32,32,42,35,38,33,49,55,48,52,69,40,20,31,73,66,37,38,46,50,21,51,41,55,52,51,52,40,49,69,76,36,83,40,47,70,69,58,55,49,50,52,53,53,54,48,43,71,69,38,74,70,50,29,66,56,43,52,59,53,54,51,75,37,83,76,35,50,56,53,52,51,48,62,71,39,49,81,48,47,61,56,52,50,50,53,52,50,54,51,49,53,53,50,51,53,53,49,53,54,36,51,53,44,28,48,44,46,74,74,31,71,69,54,33,54,60,47,50,60,52,18,71,76,66,78,47,63,88,66,47,50,71,61,45,55,53,25,46,54,55,21,60,72,19,65,91,46,100,68,64,48,59,42,64,63,53,35,48,64,65,46,50,60,55,52,52,54,49,50,51,52,52,50,36,62,72,72,52,38,62,64,52,50,52,54,50,52,51,55,58,74,76,100

Organism: NCBI:txid2547395

pLDDT: mean 75.34, std 13.98, range [29.5, 92.38]

Secondary structure (DSSP, 8-state):
-HHHHHHHHHHHHGGG-----S---EEEEEPPHHHHHHHHHHHHHTSGGGGGGB-PBPTT-----S--BSEEEETTTTEEEEEHHHHHHB-HHHHHHHHHHHHHHHHTS-S-HHHHHHHHHHHHHH-HHHHHHHHHHHHSSHHHHHHHHHHHHHHHHHHHHHHHHHHHHHHHHHHHHHHHHHHHHHH-HHHHHHHHHHHHHHSS-SSS-HHHHHHHHHHHHHTTSSSPPPHHHHHHHHHHHHHHHHHHHHHHHHTTHHHHHHHHHHHHH--

Radius of gyration: 33.82 Å; Cα contacts (8 Å, |Δi|>4): 216; chains: 1; bounding box: 76×69×89 Å